Protein AF-A0A399FAY4-F1 (afdb_monomer_lite)

pLDDT: mean 91.94, std 11.33, range [33.34, 98.88]

Sequence (323 aa):
MDVYEILKFLPHRYPFLLIDRVLEADEKRFRALKNVTVNEPHFQGHFPGYPIMPGVLILEAMAQAAVAVVVKQPEAKPGGLVFLVGVEDARFKKPVLPGDTLILEGELLNYRRGIGKVKVEARVEGELRAEAQLTFVLRGETWLEVGPGTVLREGVTAHRATRLDQPTRIGAGAYLMGYVHVGHDCQVGDGVILTQGVGLSGHCQVGPHAIIGGQAGLHQFVRVGAWAMVGGASKVSRDVLPFTLADGNPARHYRLNTVGLRRAGINGERYRVLEAAFRRLREGRSLEELPETEELRLLREFLQAPSKRQLSGFVRAEARLEG

Organism: NCBI:txid1227551

InterPro domains:
  IPR001451 Hexapeptide repeat [PF00132] (168-201)
  IPR010084 Beta-hydroxyacyl-(acyl-carrier-protein) dehydratase FabZ [MF_00406] (1-140)
  IPR010084 Beta-hydroxyacyl-(acyl-carrier-protein) dehydratase FabZ [NF000582] (3-137)
  IPR010084 Beta-hydroxyacyl-(acyl-carrier-protein) dehydratase FabZ [TIGR01750] (1-137)
  IPR011004 Trimeric LpxA-like superfamily [SSF51161] (139-282)
  IPR013114 Beta-hydroxydecanoyl thiol ester dehydrase, FabA/FabZ [PF07977] (10-132)
  IPR013114 Beta-hydroxydecanoyl thiol ester dehydrase, FabA/FabZ [PTHR30272] (1-137)
  IPR018357 Hexapeptide transferase, conserved site [PS00101] (212-240)
  IPR029069 HotDog domain superfamily [SSF54637] (1-137)
  IPR029098 UDP N-acetylglucosamine O-acyltransferase, C-terminal [PF13720] (239-316)

Foldseek 3Di:
DAPVVLVQQDVDDPPQQFWHDWPDADLWKTKTKGAAACPRPCQVPVDPPARFDDLVSVVSNLQSRCSRNLCNDPPRDGVWDKDFDDKAPKDFDDTDGHGFMWMKMKTWPDDDDQKTKMWIFIDTPNHTGIIIIIIIGIDADFAEEEEALEADEAQEEADWAPDRPATQYAEYNEYEYHQEYHEHCEAHYHCEYEYANEYEHACEYEEHNEYEEHCEYADHQEYEADLEYEYHVEDDQAHHAHQFYWYDDPIATDGGPVVSCVVVVCDDLSVVLVVVVLVCQQVLHDSVPGDDDPSSVSRVCVLPDDGPRYHDPSGDPNNDPPD

Structure (mmCIF, N/CA/C/O backbone):
data_AF-A0A399FAY4-F1
#
_entry.id   AF-A0A399FAY4-F1
#
loop_
_atom_site.group_PDB
_atom_site.id
_atom_site.type_symbol
_atom_site.label_atom_id
_atom_site.label_alt_id
_atom_site.label_comp_id
_atom_site.label_asym_id
_atom_site.label_entity_id
_atom_site.label_seq_id
_atom_site.pdbx_PDB_ins_code
_atom_site.Cartn_x
_atom_site.Cartn_y
_atom_site.Cartn_z
_atom_site.occupancy
_atom_site.B_iso_or_equiv
_atom_site.auth_seq_id
_atom_site.auth_comp_id
_atom_site.auth_asym_id
_atom_site.auth_atom_id
_atom_site.pdbx_PDB_model_num
ATOM 1 N N . MET A 1 1 ? -7.324 13.916 27.353 1.00 63.38 1 MET A N 1
ATOM 2 C CA . MET A 1 1 ? -7.114 14.186 25.913 1.00 63.38 1 MET A CA 1
ATOM 3 C C . MET A 1 1 ? -8.454 14.554 25.314 1.00 63.38 1 MET A C 1
ATOM 5 O O . MET A 1 1 ? -9.446 13.907 25.647 1.00 63.38 1 MET A O 1
ATOM 9 N N . ASP A 1 2 ? -8.516 15.601 24.498 1.00 64.06 2 ASP A N 1
ATOM 10 C CA . ASP A 1 2 ? -9.771 15.968 23.834 1.00 64.06 2 ASP A CA 1
ATOM 11 C C . ASP A 1 2 ? -10.018 15.130 22.562 1.00 64.06 2 ASP A C 1
ATOM 13 O O . ASP A 1 2 ? -9.192 14.309 22.154 1.00 64.06 2 ASP A O 1
ATOM 17 N N . VAL A 1 3 ? -11.186 15.308 21.942 1.00 65.12 3 VAL A N 1
ATOM 18 C CA . VAL A 1 3 ? -11.580 14.548 20.747 1.00 65.12 3 VAL A CA 1
ATOM 19 C C . VAL A 1 3 ? -10.647 14.790 19.552 1.00 65.12 3 VAL A C 1
ATOM 21 O O . VAL A 1 3 ? -10.420 13.875 18.764 1.00 65.12 3 VAL A O 1
ATOM 24 N N . TYR A 1 4 ? -10.040 15.974 19.425 1.00 69.12 4 TYR A N 1
ATOM 25 C CA . TYR A 1 4 ? -9.127 16.286 18.323 1.00 69.12 4 TYR A CA 1
ATOM 26 C C . TYR A 1 4 ? -7.803 15.542 18.455 1.00 69.12 4 TYR A C 1
ATOM 28 O O . TYR A 1 4 ? -7.226 15.127 17.449 1.00 69.12 4 TYR A O 1
ATOM 36 N N . GLU A 1 5 ? -7.329 15.332 19.681 1.00 70.00 5 GLU A N 1
ATOM 37 C CA . GLU A 1 5 ? -6.162 14.489 19.934 1.00 70.00 5 GLU A CA 1
ATOM 38 C C . GLU A 1 5 ? -6.450 13.017 19.623 1.00 70.00 5 GLU A C 1
ATOM 40 O O . GLU A 1 5 ? -5.637 12.365 18.972 1.00 70.00 5 GLU A O 1
ATOM 45 N N . ILE A 1 6 ? -7.626 12.510 20.005 1.00 68.31 6 ILE A N 1
ATOM 46 C CA . ILE A 1 6 ? -8.068 11.136 19.706 1.00 68.31 6 ILE A CA 1
ATOM 47 C C . ILE A 1 6 ? -8.140 10.892 18.186 1.00 68.31 6 ILE A C 1
ATOM 49 O O . ILE A 1 6 ? -7.655 9.874 17.685 1.00 68.31 6 ILE A O 1
ATOM 53 N N . LEU A 1 7 ? -8.693 11.848 17.432 1.00 73.75 7 LEU A N 1
ATOM 54 C CA . LEU A 1 7 ? -8.879 11.772 15.976 1.00 73.75 7 LEU A CA 1
ATOM 55 C C . LEU A 1 7 ? -7.574 11.688 15.166 1.00 73.75 7 LEU A C 1
ATOM 57 O O . LEU A 1 7 ? -7.619 11.295 13.996 1.00 73.75 7 LEU A O 1
ATOM 61 N N . LYS A 1 8 ? -6.426 12.049 15.759 1.00 73.69 8 LYS A N 1
ATOM 62 C CA . LYS A 1 8 ? -5.099 11.893 15.133 1.00 73.69 8 LYS A CA 1
ATOM 63 C C . LYS A 1 8 ? -4.632 10.439 15.102 1.00 73.69 8 LYS A C 1
ATOM 65 O O . LYS A 1 8 ? -3.796 10.092 14.272 1.00 73.69 8 LYS A O 1
ATOM 70 N N . PHE A 1 9 ? -5.160 9.606 15.997 1.00 72.38 9 PHE A N 1
ATOM 71 C CA . PHE A 1 9 ? -4.750 8.211 16.149 1.00 72.38 9 PHE A CA 1
ATOM 72 C C . PHE A 1 9 ? -5.845 7.213 15.767 1.00 72.38 9 PHE A C 1
ATOM 74 O O . PHE A 1 9 ? -5.541 6.092 15.370 1.00 72.38 9 PHE A O 1
ATOM 81 N N . LEU A 1 10 ? -7.118 7.611 15.845 1.00 79.69 10 LEU A N 1
ATOM 82 C CA . LEU A 1 10 ? -8.230 6.824 15.324 1.00 79.69 10 LEU A CA 1
ATOM 83 C C . LEU A 1 10 ? -8.584 7.277 13.900 1.00 79.69 10 LEU A C 1
ATOM 85 O O . LEU A 1 10 ? -8.957 8.437 13.715 1.00 79.69 10 LEU A O 1
ATOM 89 N N . PRO A 1 11 ? -8.564 6.383 12.891 1.00 80.50 11 PRO A N 1
ATOM 90 C CA . PRO A 1 11 ? -9.082 6.699 11.557 1.00 80.50 11 PRO A CA 1
ATOM 91 C C . PRO A 1 11 ? -10.620 6.762 11.528 1.00 80.50 11 PRO A C 1
ATOM 93 O O . PRO A 1 11 ? -11.200 7.302 10.590 1.00 80.50 11 PRO A O 1
ATOM 96 N N . HIS A 1 12 ? -11.280 6.229 12.560 1.00 87.62 12 HIS A N 1
ATOM 97 C CA . HIS A 1 12 ? -12.731 6.189 12.720 1.00 87.62 12 HIS A CA 1
ATOM 98 C C . HIS A 1 12 ? -13.352 7.589 12.684 1.00 87.62 12 HIS A C 1
ATOM 100 O O . HIS A 1 12 ? -12.852 8.531 13.301 1.00 87.62 12 HIS A O 1
ATOM 106 N N . ARG A 1 13 ? -14.464 7.733 11.965 1.00 87.38 13 ARG A N 1
ATOM 107 C CA . ARG A 1 13 ? -15.265 8.962 11.878 1.00 87.38 13 ARG A CA 1
ATOM 108 C C . ARG A 1 13 ? -16.730 8.610 12.086 1.00 87.38 13 ARG A C 1
ATOM 110 O O . ARG A 1 13 ? -17.089 7.438 11.981 1.00 87.38 13 ARG A O 1
ATOM 117 N N . TYR A 1 14 ? -17.569 9.606 12.379 1.00 85.38 14 TYR A N 1
ATOM 118 C CA . TYR A 1 14 ? -19.020 9.408 12.414 1.00 85.38 14 TYR A CA 1
ATOM 119 C C . TYR A 1 14 ? -19.487 8.667 11.142 1.00 85.38 14 TYR A C 1
ATOM 121 O O . TYR A 1 14 ? -19.020 9.011 10.053 1.00 85.38 14 TYR A O 1
ATOM 129 N N . PRO A 1 15 ? -20.374 7.662 11.257 1.00 89.88 15 PRO A N 1
ATOM 130 C CA . PRO A 1 15 ? -21.093 7.229 12.464 1.00 89.88 15 PRO A CA 1
ATOM 131 C C . PRO A 1 15 ? -20.377 6.167 13.321 1.00 89.88 15 PRO A C 1
ATOM 133 O O . PRO A 1 15 ? -20.992 5.604 14.219 1.00 89.88 15 PRO A O 1
ATOM 136 N N . PHE A 1 16 ? -19.106 5.861 13.053 1.00 92.00 16 PHE A N 1
ATOM 137 C CA . PHE A 1 16 ? -18.391 4.726 13.653 1.00 92.00 16 PHE A CA 1
ATOM 138 C C . PHE A 1 16 ? -17.283 5.117 14.649 1.00 92.00 16 PHE A C 1
ATOM 140 O O . PHE A 1 16 ? -16.623 4.251 15.210 1.00 92.00 16 PHE A O 1
ATOM 147 N N . LEU A 1 17 ? -17.081 6.412 14.908 1.00 92.00 17 LEU A N 1
ATOM 148 C CA . LEU A 1 17 ? -16.334 6.880 16.080 1.00 92.00 17 LEU A CA 1
ATOM 149 C C . LEU A 1 17 ? -17.276 6.862 17.290 1.00 92.00 17 LEU A C 1
ATOM 151 O O . LEU A 1 17 ? -18.256 7.602 17.298 1.00 92.00 17 LEU A O 1
ATOM 155 N N . LEU A 1 18 ? -17.003 6.000 18.271 1.00 94.50 18 LEU A N 1
ATOM 156 C CA . LEU A 1 18 ? -17.940 5.684 19.353 1.00 94.50 18 LEU A CA 1
ATOM 157 C C . LEU A 1 18 ? -17.586 6.323 20.697 1.00 94.50 18 LEU A C 1
ATOM 159 O O . LEU A 1 18 ? -18.487 6.491 21.514 1.00 94.50 18 LEU A O 1
ATOM 163 N N . ILE A 1 19 ? -16.311 6.627 20.947 1.00 93.62 19 ILE A N 1
ATOM 164 C CA . ILE A 1 19 ? -15.872 7.277 22.190 1.00 93.62 19 ILE A CA 1
ATOM 165 C C . ILE A 1 19 ? -15.967 8.800 22.070 1.00 93.62 19 ILE A C 1
ATOM 167 O O . ILE A 1 19 ? -15.550 9.375 21.066 1.00 93.62 19 ILE A O 1
ATOM 171 N N . ASP A 1 20 ? -16.468 9.463 23.111 1.00 91.00 20 ASP A N 1
ATOM 172 C CA . ASP A 1 20 ? -16.634 10.921 23.120 1.00 91.00 20 ASP A CA 1
ATOM 173 C C . ASP A 1 20 ? -15.413 11.638 23.703 1.00 91.00 20 ASP A C 1
ATOM 175 O O . ASP A 1 20 ? -15.044 12.733 23.270 1.00 91.00 20 ASP A O 1
ATOM 179 N N . ARG A 1 21 ? -14.792 11.046 24.733 1.00 90.62 21 ARG A N 1
ATOM 180 C CA . ARG A 1 21 ? -13.682 11.673 25.461 1.00 90.62 21 ARG A CA 1
ATOM 181 C C . ARG A 1 21 ? -12.799 10.646 26.161 1.00 90.62 21 ARG A C 1
ATOM 183 O O . ARG A 1 21 ? -13.296 9.700 26.765 1.00 90.62 21 ARG A O 1
ATOM 190 N N . VAL A 1 22 ? -11.491 10.900 26.164 1.00 92.06 22 VAL A N 1
ATOM 191 C CA . VAL A 1 22 ? -10.521 10.235 27.046 1.00 92.06 22 VAL A CA 1
ATOM 192 C C . VAL A 1 22 ? -10.319 11.121 28.271 1.00 92.06 22 VAL A C 1
ATOM 194 O O . VAL A 1 22 ? -9.747 12.213 28.177 1.00 92.06 22 VAL A O 1
ATOM 197 N N . LEU A 1 23 ? -10.822 10.650 29.409 1.00 93.12 23 LEU A N 1
ATOM 198 C CA . LEU A 1 23 ? -10.755 11.332 30.698 1.00 93.12 23 LEU A CA 1
ATOM 199 C C . LEU A 1 23 ? -9.323 11.329 31.234 1.00 93.12 23 LEU A C 1
ATOM 201 O O . LEU A 1 23 ? -8.785 12.385 31.552 1.00 93.12 23 LEU A O 1
ATOM 205 N N . GLU A 1 24 ? -8.691 10.157 31.258 1.00 92.38 24 GLU A N 1
ATOM 206 C CA . GLU A 1 24 ? -7.351 9.938 31.806 1.00 92.38 24 GLU A CA 1
ATOM 207 C C . GLU A 1 24 ? -6.622 8.898 30.948 1.00 92.38 24 G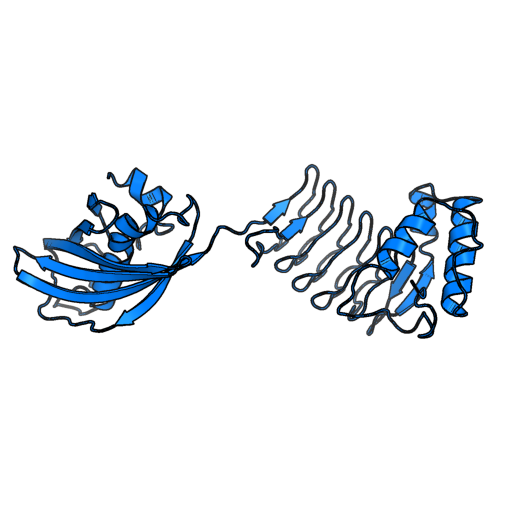LU A C 1
ATOM 209 O O . GLU A 1 24 ? -7.246 7.955 30.459 1.00 92.38 24 GLU A O 1
ATOM 214 N N . ALA A 1 25 ? -5.316 9.065 30.728 1.00 91.50 25 ALA A N 1
ATOM 215 C CA . ALA A 1 25 ? -4.499 8.063 30.043 1.00 91.50 25 ALA A CA 1
ATOM 216 C C . ALA A 1 25 ? -3.005 8.232 30.349 1.00 91.50 25 ALA A C 1
ATOM 218 O O . ALA A 1 25 ? -2.442 9.315 30.152 1.00 91.50 25 ALA A O 1
ATOM 219 N N . ASP A 1 26 ? -2.353 7.135 30.720 1.00 90.88 26 ASP A N 1
ATOM 220 C CA . ASP A 1 26 ? -0.900 6.990 30.807 1.00 90.88 26 ASP A CA 1
ATOM 221 C C . ASP A 1 26 ? -0.425 5.781 29.970 1.00 90.88 26 ASP A C 1
ATOM 223 O O . ASP A 1 26 ? -1.157 5.266 29.126 1.00 90.88 26 ASP A O 1
ATOM 227 N N . GLU A 1 27 ? 0.830 5.360 30.130 1.00 90.31 27 GLU A N 1
ATOM 228 C CA . GLU A 1 27 ? 1.420 4.244 29.371 1.00 90.31 27 GLU A CA 1
ATOM 229 C C . GLU A 1 27 ? 0.859 2.860 29.736 1.00 90.31 27 GLU A C 1
ATOM 231 O O . GLU A 1 27 ? 1.131 1.885 29.034 1.00 90.31 27 GLU A O 1
ATOM 236 N N . LYS A 1 28 ? 0.100 2.749 30.829 1.00 94.56 28 LYS A N 1
ATOM 237 C CA . LYS A 1 28 ? -0.431 1.489 31.356 1.00 94.56 28 LYS A CA 1
ATOM 238 C C . LYS A 1 28 ? -1.943 1.483 31.469 1.00 94.56 28 LYS A C 1
ATOM 240 O O . LYS A 1 28 ? -2.523 0.408 31.390 1.00 94.56 28 LYS A O 1
ATOM 245 N N . ARG A 1 29 ? -2.589 2.623 31.691 1.00 96.94 29 ARG A N 1
ATOM 246 C CA . ARG A 1 29 ? -4.015 2.704 32.007 1.00 96.94 29 ARG A CA 1
ATOM 247 C C . ARG A 1 29 ? -4.699 3.826 31.256 1.00 96.94 29 ARG A C 1
ATOM 249 O O . ARG A 1 29 ? -4.095 4.846 30.935 1.00 96.94 29 ARG A O 1
ATOM 256 N N . PHE A 1 30 ? -5.988 3.641 31.010 1.00 95.69 30 PHE A N 1
ATOM 257 C CA . PHE A 1 30 ? -6.850 4.692 30.491 1.00 95.69 30 PHE A CA 1
ATOM 258 C C . PHE A 1 30 ? -8.236 4.636 31.108 1.00 95.69 30 PHE A C 1
ATOM 260 O O . PHE A 1 30 ? -8.698 3.596 31.583 1.00 95.69 30 PHE A O 1
ATOM 267 N N . ARG A 1 31 ? -8.910 5.776 31.006 1.00 97.12 31 ARG A N 1
ATOM 268 C CA . ARG A 1 31 ? -10.319 5.953 31.294 1.00 97.12 31 ARG A CA 1
ATOM 269 C C . ARG A 1 31 ? -10.932 6.828 30.213 1.00 97.12 31 ARG A C 1
ATOM 271 O O . ARG A 1 31 ? -10.482 7.949 29.979 1.00 97.12 31 ARG A O 1
ATOM 278 N N . ALA A 1 32 ? -11.956 6.324 29.545 1.00 96.00 32 ALA A N 1
ATOM 279 C CA . ALA A 1 32 ? -12.697 7.029 28.510 1.00 96.00 32 ALA A CA 1
ATOM 280 C C . ALA A 1 32 ? -14.199 6.937 28.776 1.00 96.00 32 ALA A C 1
ATOM 282 O O . ALA A 1 32 ? -14.647 6.139 29.598 1.00 96.00 32 ALA A O 1
ATOM 283 N N . LEU A 1 33 ? -14.977 7.758 28.080 1.00 95.50 33 LEU A N 1
ATOM 284 C CA . LEU A 1 33 ? -16.429 7.711 28.154 1.00 95.50 33 LEU A CA 1
ATOM 285 C C . LEU A 1 33 ? -17.056 7.655 26.765 1.00 95.50 33 LEU A C 1
ATOM 287 O O . LEU A 1 33 ? -16.561 8.268 25.812 1.00 95.50 33 LEU A O 1
ATOM 291 N N . LYS A 1 34 ? -18.172 6.934 26.704 1.00 95.75 34 LYS A N 1
ATOM 292 C CA . LYS A 1 34 ? -19.123 6.912 25.603 1.00 95.75 34 LYS A CA 1
ATOM 293 C C . LYS A 1 34 ? -20.512 7.225 26.152 1.00 95.75 34 LYS A C 1
ATOM 295 O O . LYS A 1 34 ? -21.011 6.512 27.021 1.00 95.75 34 LYS A O 1
ATOM 300 N N . ASN A 1 35 ? -21.152 8.247 25.613 1.00 96.88 35 ASN A N 1
ATOM 301 C CA . ASN A 1 35 ? -22.575 8.477 25.777 1.00 96.88 35 ASN A CA 1
ATOM 302 C C . ASN A 1 35 ? -23.340 7.561 24.824 1.00 96.88 35 ASN A C 1
ATOM 304 O O . ASN A 1 35 ? -22.925 7.334 23.682 1.00 96.88 35 ASN A O 1
ATOM 308 N N . VAL A 1 36 ? -24.460 7.033 25.308 1.00 97.25 36 VAL A N 1
ATOM 309 C CA . VAL A 1 36 ? -25.337 6.162 24.529 1.00 97.25 36 VAL A CA 1
ATOM 310 C C . VAL A 1 36 ? -26.610 6.929 24.229 1.00 97.25 36 VAL A C 1
ATOM 312 O O . VAL A 1 36 ? -27.435 7.157 25.111 1.00 97.25 36 VAL A O 1
ATOM 315 N N . THR A 1 37 ? -26.773 7.373 22.986 1.00 95.69 37 THR A N 1
ATOM 316 C CA . THR A 1 37 ? -27.945 8.159 22.577 1.00 95.69 37 THR A CA 1
ATOM 317 C C . THR A 1 37 ? -28.886 7.339 21.709 1.00 95.69 37 THR A C 1
ATOM 319 O O . THR A 1 37 ? -28.457 6.583 20.842 1.00 95.69 37 THR A O 1
ATOM 322 N N . VAL A 1 38 ? -30.196 7.525 21.900 1.00 95.38 38 VAL A N 1
ATOM 323 C CA . VAL A 1 38 ? -31.236 6.832 21.115 1.00 95.38 38 VAL A CA 1
ATOM 324 C C . VAL A 1 38 ? -31.118 7.112 19.610 1.00 95.38 38 VAL A C 1
ATOM 326 O O . VAL A 1 38 ? -31.578 6.320 18.795 1.00 95.38 38 VAL A O 1
ATOM 329 N N . ASN A 1 39 ? -30.456 8.211 19.238 1.00 94.56 39 ASN A N 1
ATOM 330 C CA . ASN A 1 39 ? -30.234 8.608 17.850 1.00 94.56 39 ASN A CA 1
ATOM 331 C C . ASN A 1 39 ? -29.123 7.807 17.143 1.00 94.56 39 ASN A C 1
ATOM 333 O O . ASN A 1 39 ? -28.884 8.030 15.956 1.00 94.56 39 ASN A O 1
ATOM 337 N N . GLU A 1 40 ? -28.416 6.904 17.831 1.00 94.44 40 GLU A N 1
ATOM 338 C CA . GLU A 1 40 ? -27.405 6.063 17.185 1.00 94.44 40 GLU A CA 1
ATOM 339 C C . GLU A 1 40 ? -28.053 5.060 16.208 1.00 94.44 40 GLU A C 1
ATOM 341 O O . GLU A 1 40 ? -29.072 4.438 16.524 1.00 94.44 40 GLU A O 1
ATOM 346 N N . PRO A 1 41 ? -27.465 4.852 15.013 1.00 93.56 41 PRO A N 1
ATOM 347 C CA . PRO A 1 41 ? -28.134 4.167 13.902 1.00 93.56 41 PRO A CA 1
ATOM 348 C C . PRO A 1 41 ? -28.506 2.711 14.204 1.00 93.56 41 PRO A C 1
ATOM 350 O O . PRO A 1 41 ? -29.473 2.186 13.657 1.00 93.56 41 PRO A O 1
ATOM 353 N N . HIS A 1 42 ? -27.772 2.046 15.095 1.00 93.56 42 HIS A N 1
ATOM 354 C CA . HIS A 1 42 ? -28.021 0.649 15.437 1.00 93.56 42 HIS A CA 1
ATOM 355 C C . HIS A 1 42 ? -29.313 0.436 16.240 1.00 93.56 42 HIS A C 1
ATOM 357 O O . HIS A 1 42 ? -29.879 -0.656 16.185 1.00 93.56 42 HIS A O 1
ATOM 363 N N . PHE A 1 43 ? -29.837 1.456 16.929 1.00 94.12 43 PHE A N 1
ATOM 364 C CA . PHE A 1 43 ? -31.096 1.325 17.668 1.00 94.12 43 PHE A CA 1
ATOM 365 C C . PHE A 1 43 ? -32.331 1.222 16.765 1.00 94.12 43 PHE A C 1
ATOM 367 O O . PHE A 1 43 ? -33.378 0.778 17.226 1.00 94.12 43 PHE A O 1
ATOM 374 N N . GLN A 1 44 ? -32.209 1.545 15.472 1.00 89.69 44 GLN A N 1
ATOM 375 C CA . GLN A 1 44 ? -33.308 1.403 14.510 1.00 89.69 44 GLN A CA 1
ATOM 376 C C . GLN A 1 44 ? -33.676 -0.061 14.233 1.00 89.69 44 GLN A C 1
ATOM 378 O O . GLN A 1 44 ? -34.815 -0.344 13.870 1.00 89.69 44 GLN A O 1
ATOM 383 N N . GLY A 1 45 ? -32.724 -0.989 14.387 1.00 87.50 45 GLY A N 1
ATOM 384 C CA . GLY A 1 45 ? -32.905 -2.375 13.948 1.00 87.50 4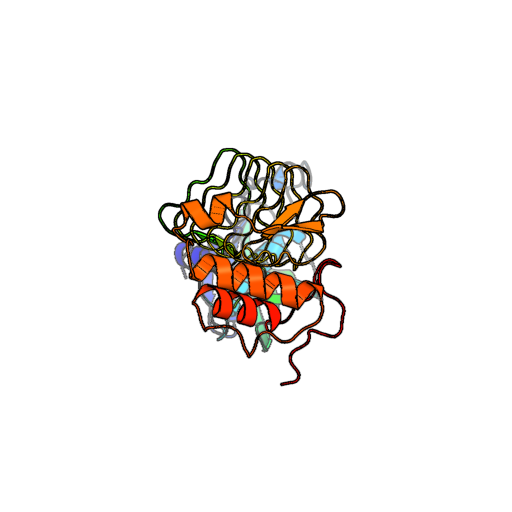5 GLY A CA 1
ATOM 385 C C . GLY A 1 45 ? -32.300 -3.456 14.838 1.00 87.50 45 GLY A C 1
ATOM 386 O O . GLY A 1 45 ? -32.618 -4.619 14.621 1.00 87.50 45 GLY A O 1
ATOM 387 N N . HIS A 1 46 ? -31.464 -3.125 15.832 1.00 91.62 46 HIS A N 1
ATOM 388 C CA . HIS A 1 46 ? -30.857 -4.153 16.686 1.00 91.62 46 HIS A CA 1
ATOM 389 C C . HIS A 1 46 ? -31.914 -4.918 17.502 1.00 91.62 46 HIS A C 1
ATOM 391 O O . HIS A 1 46 ? -31.861 -6.142 17.525 1.00 91.62 46 HIS A O 1
ATOM 397 N N . PHE A 1 47 ? -32.904 -4.214 18.076 1.00 91.12 47 PHE A N 1
ATOM 398 C CA . PHE A 1 47 ? -34.110 -4.791 18.692 1.00 91.12 47 PHE A CA 1
ATOM 399 C C . PHE A 1 47 ? -35.275 -3.776 18.697 1.00 91.12 47 PHE A C 1
ATOM 401 O O . PHE A 1 47 ? -35.317 -2.888 19.556 1.00 91.12 47 PHE A O 1
ATOM 408 N N . PRO A 1 48 ? -36.240 -3.872 17.761 1.00 87.19 48 PRO A N 1
ATOM 409 C CA . PRO A 1 48 ? -37.401 -2.982 17.737 1.00 87.19 48 PRO A CA 1
ATOM 410 C C . PRO A 1 48 ? -38.203 -3.031 19.049 1.00 87.19 48 PRO A C 1
ATOM 412 O O . PRO A 1 48 ? -38.556 -4.105 19.526 1.00 87.19 48 PRO A O 1
ATOM 415 N N . GLY A 1 49 ? -38.485 -1.866 19.642 1.00 89.38 49 GLY A N 1
ATOM 416 C CA . GLY A 1 49 ? -39.232 -1.744 20.905 1.00 89.38 49 GLY A CA 1
ATOM 417 C C . GLY A 1 49 ? -38.418 -2.000 22.181 1.00 89.38 49 GLY A C 1
ATOM 418 O O . GLY A 1 49 ? -38.921 -1.746 23.273 1.00 89.38 49 GLY A O 1
ATOM 419 N N . TYR A 1 50 ? -37.162 -2.441 22.068 1.00 93.19 50 TYR A N 1
ATOM 420 C CA . TYR A 1 50 ? -36.276 -2.653 23.212 1.00 93.19 50 TYR A CA 1
ATOM 421 C C . TYR A 1 50 ? -34.838 -2.236 22.861 1.00 93.19 50 TYR A C 1
ATOM 423 O O . TYR A 1 50 ? -33.999 -3.085 22.560 1.00 93.19 50 TYR A O 1
ATOM 431 N N . PRO A 1 51 ? -34.543 -0.920 22.830 1.00 93.75 51 PRO A N 1
ATOM 432 C CA . PRO A 1 51 ? -33.288 -0.398 22.299 1.00 93.75 51 PRO A CA 1
ATOM 433 C C . PRO A 1 51 ? -32.109 -0.753 23.216 1.00 93.75 51 PRO A C 1
ATOM 435 O O . PRO A 1 51 ? -31.800 -0.035 24.160 1.00 93.75 51 PRO A O 1
ATOM 438 N N . ILE A 1 52 ? -31.437 -1.869 22.927 1.00 95.81 52 ILE A N 1
ATOM 439 C CA . ILE A 1 52 ? -30.201 -2.294 23.601 1.00 95.81 52 ILE A CA 1
ATOM 440 C C . ILE A 1 52 ? -29.009 -2.041 22.685 1.00 95.81 52 ILE A C 1
ATOM 442 O O . ILE A 1 52 ? -29.084 -2.315 21.488 1.00 95.81 52 ILE A O 1
ATOM 446 N N . MET A 1 53 ? -27.895 -1.556 23.231 1.00 97.19 53 MET A N 1
ATOM 447 C CA . MET A 1 53 ? -26.652 -1.415 22.479 1.00 97.19 53 MET A CA 1
ATOM 448 C C . MET A 1 53 ? -26.059 -2.804 22.156 1.00 97.19 53 MET A C 1
ATOM 450 O O . MET A 1 53 ? -25.888 -3.620 23.066 1.00 97.19 53 MET A O 1
ATOM 454 N N . PRO A 1 54 ? -25.708 -3.106 20.891 1.00 97.56 54 PRO A N 1
ATOM 455 C CA . PRO A 1 54 ? -25.059 -4.365 20.535 1.00 97.56 54 PRO A CA 1
ATOM 456 C C . PRO A 1 54 ? -23.758 -4.591 21.306 1.00 97.56 54 PRO A C 1
ATOM 458 O O . PRO A 1 54 ? -22.891 -3.717 21.336 1.00 97.56 54 PRO A O 1
ATOM 461 N N . GLY A 1 55 ? -23.566 -5.797 21.849 1.00 96.94 55 GLY A N 1
ATOM 462 C CA . GLY A 1 55 ? -22.335 -6.155 22.566 1.00 96.94 55 GLY A CA 1
ATOM 463 C C . GLY A 1 55 ? -21.068 -5.950 21.726 1.00 96.94 55 GLY A C 1
ATOM 464 O O . GLY A 1 55 ? -20.051 -5.478 22.225 1.00 96.94 55 GLY A O 1
ATOM 465 N N . VAL A 1 56 ? -21.144 -6.196 20.416 1.00 96.69 56 VAL A N 1
ATOM 466 C CA . VAL A 1 56 ? -20.037 -5.929 19.481 1.00 96.69 56 VAL A CA 1
ATOM 467 C C . VAL A 1 56 ? -19.674 -4.445 19.381 1.00 96.69 56 VAL A C 1
ATOM 469 O O . VAL A 1 56 ? -18.503 -4.126 19.217 1.00 96.69 56 VAL A O 1
ATOM 472 N N . LEU A 1 57 ? -20.633 -3.528 19.546 1.00 97.38 57 LEU A N 1
ATOM 473 C CA . LEU A 1 57 ? -20.348 -2.091 19.575 1.00 97.38 57 LEU A CA 1
ATOM 474 C C . LEU A 1 57 ? -19.798 -1.640 20.930 1.00 97.38 57 LEU A C 1
ATOM 476 O O . LEU A 1 57 ? -19.058 -0.662 20.990 1.00 97.38 57 LEU A O 1
ATOM 480 N N . ILE A 1 58 ? -20.120 -2.355 22.011 1.00 98.19 58 ILE A N 1
ATOM 481 C CA . ILE A 1 58 ? -19.458 -2.152 23.304 1.00 98.19 58 ILE A CA 1
ATOM 482 C C . ILE A 1 58 ? -17.980 -2.548 23.182 1.00 98.19 58 ILE A C 1
ATOM 484 O O . ILE A 1 58 ? -17.115 -1.777 23.589 1.00 98.19 58 ILE A O 1
ATOM 488 N N . LEU A 1 59 ? -17.681 -3.698 22.563 1.00 98.12 59 LEU A N 1
ATOM 489 C CA . LEU A 1 59 ? -16.302 -4.117 22.280 1.00 98.12 59 LEU A CA 1
ATOM 490 C C . LEU A 1 59 ? -15.574 -3.133 21.357 1.00 98.12 59 LEU A C 1
ATOM 492 O O . LEU A 1 59 ? -14.418 -2.812 21.612 1.00 98.12 59 LEU A O 1
ATOM 496 N N . GLU A 1 60 ? -16.242 -2.622 20.323 1.00 96.75 60 GLU A N 1
ATOM 497 C CA . GLU A 1 60 ? -15.679 -1.590 19.445 1.00 96.75 60 GLU A CA 1
ATOM 498 C C . GLU A 1 60 ? -15.344 -0.311 20.229 1.00 96.75 60 GLU A C 1
ATOM 500 O O . GLU A 1 60 ? -14.245 0.224 20.110 1.00 96.75 60 GLU A O 1
ATOM 505 N N . ALA A 1 61 ? -16.242 0.151 21.105 1.00 97.12 61 ALA A N 1
ATOM 506 C CA . ALA A 1 61 ? -15.980 1.314 21.949 1.00 97.12 61 ALA A CA 1
ATOM 507 C C . ALA A 1 61 ? -14.802 1.070 22.912 1.00 97.12 61 ALA A C 1
ATOM 509 O O . ALA A 1 61 ? -13.932 1.932 23.046 1.00 97.12 61 ALA A O 1
ATOM 510 N N . MET A 1 62 ? -14.720 -0.118 23.529 1.00 97.81 62 MET A N 1
ATOM 511 C CA . MET A 1 62 ? -13.562 -0.534 24.335 1.00 97.81 62 MET A CA 1
ATOM 512 C C . MET A 1 62 ? -12.266 -0.515 23.516 1.00 97.81 62 MET A C 1
ATOM 514 O O . MET A 1 62 ? -11.237 -0.047 24.003 1.00 97.81 62 MET A O 1
ATOM 518 N N . ALA A 1 63 ? -12.313 -0.999 22.272 1.00 95.44 63 ALA A N 1
ATOM 519 C CA . ALA A 1 63 ? -11.162 -1.047 21.383 1.00 95.44 63 ALA A CA 1
ATOM 520 C C . ALA A 1 63 ? -10.669 0.352 21.003 1.00 95.44 63 ALA A C 1
ATOM 522 O O . ALA A 1 63 ? -9.473 0.630 21.091 1.00 95.44 63 ALA A O 1
ATOM 523 N N . GLN A 1 64 ? -11.587 1.257 20.661 1.00 94.00 64 GLN A N 1
ATOM 524 C CA . GLN A 1 64 ? -11.268 2.659 20.395 1.00 94.00 64 GLN A CA 1
ATOM 525 C C . GLN A 1 64 ? -10.700 3.360 21.631 1.00 94.00 64 GLN A C 1
ATOM 527 O O . GLN A 1 64 ? -9.748 4.127 21.511 1.00 94.00 64 GLN A O 1
ATOM 532 N N . ALA A 1 65 ? -11.231 3.079 22.824 1.00 94.62 65 ALA A N 1
ATOM 533 C CA . ALA A 1 65 ? -10.720 3.648 24.068 1.00 94.62 65 ALA A CA 1
ATOM 534 C C . ALA A 1 65 ? -9.300 3.156 24.399 1.00 94.62 65 ALA A C 1
ATOM 536 O O . ALA A 1 65 ? -8.446 3.955 24.784 1.00 94.62 65 ALA A O 1
ATOM 537 N N . ALA A 1 66 ? -9.018 1.868 24.172 1.00 93.56 66 ALA A N 1
ATOM 538 C CA . ALA A 1 66 ? -7.705 1.268 24.410 1.00 93.56 66 ALA A CA 1
ATOM 539 C C . ALA A 1 66 ? -6.582 1.914 23.583 1.00 93.56 66 ALA A C 1
ATOM 541 O O . ALA A 1 66 ? -5.420 1.904 24.005 1.00 93.56 66 ALA A O 1
ATOM 542 N N . VAL A 1 67 ? -6.916 2.552 22.454 1.00 87.19 67 VAL A N 1
ATOM 543 C CA . VAL A 1 67 ? -5.953 3.319 21.654 1.00 87.19 67 VAL A CA 1
ATOM 544 C C . VAL A 1 67 ? -5.248 4.394 22.486 1.00 87.19 67 VAL A C 1
ATOM 546 O O . VAL A 1 67 ? -4.074 4.642 22.234 1.00 87.19 67 VAL A O 1
ATOM 549 N N . ALA A 1 68 ? -5.870 4.946 23.537 1.00 88.69 68 ALA A N 1
ATOM 550 C CA . ALA A 1 68 ? -5.245 5.964 24.389 1.00 88.69 68 ALA A CA 1
ATOM 551 C C . ALA A 1 68 ? -3.954 5.490 25.094 1.00 88.69 68 ALA A C 1
ATOM 553 O O . ALA A 1 68 ? -3.071 6.309 25.352 1.00 88.69 68 ALA A O 1
ATOM 554 N N . VAL A 1 69 ? -3.823 4.184 25.362 1.00 90.00 69 VAL A N 1
ATOM 555 C CA . VAL A 1 69 ? -2.592 3.581 25.911 1.00 90.00 69 VAL A CA 1
ATOM 556 C C . VAL A 1 69 ? -1.676 3.074 24.804 1.00 90.00 69 VAL A C 1
ATOM 558 O O . VAL A 1 69 ? -0.456 3.212 24.892 1.00 90.00 69 VAL A O 1
ATOM 561 N N . VAL A 1 70 ? -2.251 2.514 23.735 1.00 83.62 70 VAL A N 1
ATOM 562 C CA . VAL A 1 70 ? -1.494 1.967 22.598 1.00 83.62 70 VAL A CA 1
ATOM 563 C C . VAL A 1 70 ? -0.664 3.052 21.903 1.00 83.62 70 VAL A C 1
ATOM 565 O O . VAL A 1 70 ? 0.472 2.800 21.514 1.00 83.62 70 VAL A O 1
ATOM 568 N N . VAL A 1 71 ? -1.180 4.279 21.793 1.00 80.00 71 VAL A N 1
ATOM 569 C CA . VAL A 1 71 ? -0.483 5.395 21.119 1.00 80.00 71 VAL A CA 1
ATOM 570 C C . VAL A 1 71 ? 0.656 6.000 21.933 1.00 80.00 71 VAL A C 1
ATOM 572 O O . VAL A 1 71 ? 1.423 6.801 21.409 1.00 80.00 71 VAL A O 1
ATOM 575 N N . LYS A 1 72 ? 0.763 5.633 23.212 1.00 84.88 72 LYS A N 1
ATOM 576 C CA . LYS A 1 72 ? 1.855 6.042 24.101 1.00 84.88 72 LYS A CA 1
ATOM 577 C C . LYS A 1 72 ? 3.027 5.055 24.075 1.00 84.88 72 LYS A C 1
ATOM 579 O O . LYS A 1 72 ? 4.008 5.272 24.774 1.00 84.88 72 LYS A O 1
ATOM 584 N N . GLN A 1 73 ? 2.936 3.983 23.284 1.00 86.31 73 GLN A N 1
ATOM 585 C CA . GLN A 1 73 ? 3.983 2.966 23.185 1.00 86.31 73 GLN A CA 1
ATOM 586 C C . GLN A 1 73 ? 5.070 3.354 22.163 1.00 86.31 73 GLN A C 1
ATOM 588 O O . GLN A 1 73 ? 4.769 4.059 21.199 1.00 86.31 73 GLN A O 1
ATOM 593 N N . PRO A 1 74 ? 6.323 2.874 22.310 1.00 82.31 74 PRO A N 1
ATOM 594 C CA . PRO A 1 74 ? 7.465 3.346 21.513 1.00 82.31 74 PRO A CA 1
ATOM 595 C C . PRO A 1 74 ? 7.322 3.222 19.985 1.00 82.31 74 PRO A C 1
ATOM 597 O O . PRO A 1 74 ? 7.833 4.059 19.244 1.00 82.31 74 PRO A O 1
ATOM 600 N N . GLU A 1 75 ? 6.653 2.180 19.486 1.00 78.56 75 GLU A N 1
ATOM 601 C CA . GLU A 1 75 ? 6.452 1.936 18.050 1.00 78.56 75 GLU A CA 1
ATOM 602 C C . GLU A 1 75 ? 5.224 2.664 17.482 1.00 78.56 75 GLU A C 1
ATOM 604 O O . GLU A 1 75 ? 4.997 2.623 16.268 1.00 78.56 75 GLU A O 1
ATOM 609 N N . ALA A 1 76 ? 4.435 3.338 18.325 1.00 77.00 76 ALA A N 1
ATOM 610 C CA . ALA A 1 76 ? 3.295 4.116 17.878 1.00 77.00 76 ALA A CA 1
ATOM 611 C C . ALA A 1 76 ? 3.755 5.399 17.184 1.00 77.00 76 ALA A C 1
ATOM 613 O O . ALA A 1 76 ? 4.438 6.246 17.757 1.00 77.00 76 ALA A O 1
ATOM 614 N N . LYS A 1 77 ? 3.347 5.558 15.925 1.00 73.38 77 LYS A N 1
ATOM 615 C CA . LYS A 1 77 ? 3.572 6.775 15.143 1.00 73.38 77 LYS A CA 1
ATOM 616 C C . LYS A 1 77 ? 2.229 7.400 14.769 1.00 73.38 77 LYS A C 1
ATOM 618 O O . LYS A 1 77 ? 1.286 6.650 14.497 1.00 73.38 77 LYS A O 1
ATOM 623 N N . PRO A 1 78 ? 2.125 8.741 14.708 1.00 67.00 78 PRO A N 1
ATOM 624 C CA . PRO A 1 78 ? 0.983 9.399 14.076 1.00 67.00 78 PRO A CA 1
ATOM 625 C C . PRO A 1 78 ? 0.731 8.809 12.678 1.00 67.00 78 PRO A C 1
ATOM 627 O O . PRO A 1 78 ? 1.688 8.540 11.957 1.00 67.00 78 PRO A O 1
ATOM 630 N N . GLY A 1 79 ? -0.532 8.552 12.323 1.00 64.81 79 GLY A N 1
ATOM 631 C CA . GLY A 1 79 ? -0.901 7.895 11.055 1.00 64.81 79 GLY A CA 1
ATOM 632 C C . GLY A 1 79 ? -0.773 6.362 11.041 1.00 64.81 79 GLY A C 1
ATOM 633 O O . GLY A 1 79 ? -1.265 5.712 10.116 1.00 64.81 79 GLY A O 1
ATOM 634 N N . GLY A 1 80 ? -0.174 5.758 12.074 1.00 71.69 80 GLY A N 1
ATOM 635 C CA . GLY A 1 80 ? -0.146 4.307 12.254 1.00 71.69 80 GLY A CA 1
ATOM 636 C C . GLY A 1 80 ? -1.547 3.730 12.462 1.00 71.69 80 GLY A C 1
ATOM 637 O O . GLY A 1 80 ? -2.374 4.301 13.170 1.00 71.69 80 GLY A O 1
ATOM 638 N N . LEU A 1 81 ? -1.817 2.579 11.849 1.00 75.50 81 LEU A N 1
ATOM 639 C CA . LEU A 1 81 ? -3.086 1.877 12.010 1.00 75.50 81 LEU A CA 1
ATOM 640 C C . LEU A 1 81 ? -3.000 0.911 13.189 1.00 75.50 81 LEU A C 1
ATOM 642 O O . LEU A 1 81 ? -2.075 0.103 13.275 1.00 75.50 81 LEU A O 1
ATOM 646 N N . VAL A 1 82 ? -4.000 0.958 14.063 1.00 82.69 82 VAL A N 1
ATOM 647 C CA . VAL A 1 82 ? -4.178 -0.009 15.147 1.00 82.69 82 VAL A CA 1
ATOM 648 C C . VAL A 1 82 ? -5.245 -1.009 14.717 1.00 82.69 82 VAL A C 1
ATOM 650 O O . VAL A 1 82 ? -6.397 -0.639 14.504 1.00 82.69 82 VAL A O 1
ATOM 653 N N . PHE A 1 83 ? -4.863 -2.274 14.572 1.00 85.94 83 PHE A N 1
ATOM 654 C CA . PHE A 1 83 ? -5.783 -3.355 14.230 1.00 85.94 83 PHE A CA 1
ATOM 655 C C . PHE A 1 83 ? -6.132 -4.158 15.476 1.00 85.94 83 PHE A C 1
ATOM 657 O O . PHE A 1 83 ? -5.230 -4.664 16.138 1.00 85.94 83 PHE A O 1
ATOM 664 N N . LEU A 1 84 ? -7.424 -4.328 15.760 1.00 91.94 84 LEU A N 1
ATOM 665 C CA . LEU A 1 84 ? -7.898 -5.335 16.707 1.00 91.94 84 LEU A CA 1
ATOM 666 C C . LEU A 1 84 ? -7.752 -6.720 16.055 1.00 91.94 84 LEU A C 1
ATOM 668 O O . LEU A 1 84 ? -8.386 -6.995 15.038 1.00 91.94 84 LEU A O 1
ATOM 672 N N . VAL A 1 85 ? -6.898 -7.579 16.613 1.00 94.19 85 VAL A N 1
ATOM 673 C CA . VAL A 1 85 ? -6.594 -8.920 16.068 1.00 94.19 85 VAL A CA 1
ATOM 674 C C . VAL A 1 85 ? -7.026 -10.063 16.982 1.00 94.19 85 VAL A C 1
ATOM 676 O O . VAL A 1 85 ? -6.964 -11.222 16.580 1.00 94.19 85 VAL A O 1
ATOM 679 N N . GLY A 1 86 ? -7.449 -9.760 18.208 1.00 96.56 86 GLY A N 1
ATOM 680 C CA . GLY A 1 86 ? -7.899 -10.766 19.161 1.00 96.56 86 GLY A CA 1
ATOM 681 C C . GLY A 1 86 ? -8.841 -10.183 20.201 1.00 96.56 86 GLY A C 1
ATOM 682 O O . GLY A 1 86 ? -8.635 -9.067 20.676 1.00 96.56 86 GLY A O 1
ATOM 683 N N . VAL A 1 87 ? -9.856 -10.962 20.558 1.00 98.19 87 VAL A N 1
ATOM 684 C CA . VAL A 1 87 ? -10.774 -10.693 21.665 1.00 98.19 87 VAL A CA 1
ATOM 685 C C . VAL A 1 87 ? -10.851 -11.965 22.496 1.00 98.19 87 VAL A C 1
ATOM 687 O O . VAL A 1 87 ? -11.223 -13.020 21.987 1.00 98.19 87 VAL A O 1
ATOM 690 N N . GLU A 1 88 ? -10.489 -11.865 23.766 1.00 98.31 88 GLU A N 1
ATOM 691 C CA . GLU A 1 88 ? -10.483 -12.968 24.723 1.00 98.31 88 GLU A CA 1
ATOM 692 C C . GLU A 1 88 ? -11.329 -12.598 25.943 1.00 98.31 88 GLU A C 1
ATOM 694 O O . GLU A 1 88 ? -11.489 -11.422 26.273 1.00 98.31 88 GLU A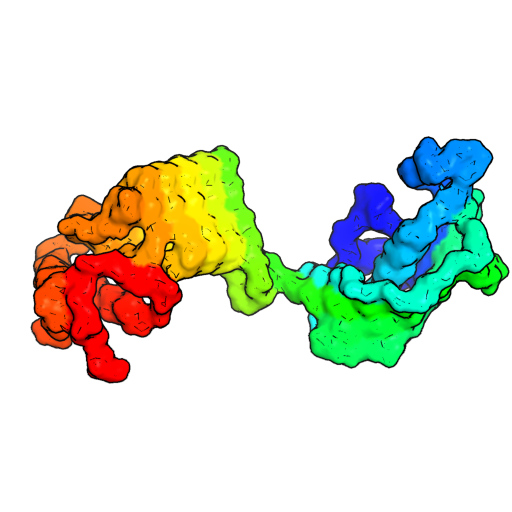 O 1
ATOM 699 N N . ASP A 1 89 ? -11.892 -13.611 26.603 1.00 97.50 89 ASP A N 1
ATOM 700 C CA . ASP A 1 89 ? -12.659 -13.469 27.847 1.00 97.50 89 ASP A CA 1
ATOM 701 C C . ASP A 1 89 ? -13.778 -12.414 27.823 1.00 97.50 89 ASP A C 1
ATOM 703 O O . ASP A 1 89 ? -14.178 -11.902 28.866 1.00 97.50 89 ASP A O 1
ATOM 707 N N . ALA A 1 90 ? -14.343 -12.124 26.646 1.00 98.25 90 ALA A N 1
ATOM 708 C CA . ALA A 1 90 ? -15.449 -11.183 26.535 1.00 98.25 90 ALA A CA 1
ATOM 709 C C . ALA A 1 90 ? -16.674 -11.683 27.321 1.00 98.25 90 ALA A C 1
ATOM 711 O O . ALA A 1 90 ? -17.111 -12.832 27.166 1.00 98.25 90 ALA A O 1
ATOM 712 N N . ARG A 1 91 ? -17.241 -10.828 28.175 1.00 98.25 91 ARG A N 1
ATOM 713 C CA . ARG A 1 91 ? -18.478 -11.097 28.921 1.00 98.25 91 ARG A CA 1
ATOM 714 C C . ARG A 1 91 ? -19.376 -9.867 28.893 1.00 98.25 91 ARG A C 1
ATOM 716 O O . ARG A 1 91 ? -18.919 -8.767 29.174 1.00 98.25 91 ARG A O 1
ATOM 723 N N . PHE A 1 92 ? -20.666 -10.078 28.637 1.00 98.06 92 PHE A N 1
ATOM 724 C CA . PHE A 1 92 ? -21.712 -9.053 28.685 1.00 98.06 92 PHE A CA 1
ATOM 725 C C . PHE A 1 92 ? -22.655 -9.401 29.834 1.00 98.06 92 PHE A C 1
ATOM 727 O O . PHE A 1 92 ? -23.325 -10.430 29.796 1.00 98.06 92 PHE A O 1
ATOM 734 N N . LYS A 1 93 ? -22.633 -8.603 30.900 1.00 97.06 93 LYS A N 1
ATOM 735 C CA . LYS A 1 93 ? -23.288 -8.927 32.175 1.00 97.06 93 LYS A CA 1
ATOM 736 C C . LYS A 1 93 ? -24.687 -8.328 32.273 1.00 97.06 93 LYS A C 1
ATOM 738 O O . LYS A 1 93 ? -25.581 -8.960 32.824 1.00 97.06 93 LYS A O 1
ATOM 743 N N . LYS A 1 94 ? -24.860 -7.104 31.769 1.00 97.12 94 LYS A N 1
ATOM 744 C CA . LYS A 1 94 ? -26.115 -6.345 31.820 1.00 97.12 94 LYS A CA 1
ATOM 745 C C . LYS A 1 94 ? -26.281 -5.510 30.542 1.00 97.12 94 LYS A C 1
ATOM 747 O O . LYS A 1 94 ? -25.267 -5.137 29.947 1.00 97.12 94 LYS A O 1
ATOM 752 N N . PRO A 1 95 ? -27.524 -5.187 30.136 1.00 96.75 95 PRO A N 1
ATOM 753 C CA . PRO A 1 95 ? -27.779 -4.295 29.011 1.00 96.75 95 PRO A CA 1
ATOM 754 C C . PRO A 1 95 ? -27.160 -2.909 29.214 1.00 96.75 95 PRO A C 1
ATOM 756 O O . PRO A 1 95 ? -27.028 -2.440 30.350 1.00 96.75 95 PRO A O 1
ATOM 759 N N . VAL A 1 96 ? -26.831 -2.277 28.090 1.00 98.00 96 VAL A N 1
ATOM 760 C CA . VAL A 1 96 ? -26.519 -0.850 27.970 1.00 98.00 96 VAL A CA 1
ATOM 761 C C . VAL A 1 96 ? -27.615 -0.231 27.108 1.00 98.00 96 VAL A C 1
ATOM 763 O O . VAL A 1 96 ? -27.919 -0.757 26.032 1.00 98.00 96 VAL A O 1
ATOM 766 N N . LEU A 1 97 ? -28.235 0.835 27.601 1.00 97.31 97 LEU A N 1
ATOM 767 C CA . LEU A 1 97 ? -29.455 1.427 27.057 1.00 97.31 97 LEU A CA 1
ATOM 768 C C . LEU A 1 97 ? -29.231 2.899 26.669 1.00 97.31 97 LEU A C 1
ATOM 770 O O . LEU A 1 97 ? -28.315 3.543 27.184 1.00 97.31 97 LEU A O 1
ATOM 774 N N . PRO A 1 98 ? -30.066 3.468 25.781 1.00 97.44 98 PRO A N 1
ATOM 775 C CA . PRO A 1 98 ? -30.096 4.906 25.557 1.00 97.44 98 PRO A CA 1
ATOM 776 C C . PRO A 1 98 ? -30.255 5.692 26.862 1.00 97.44 98 PRO A C 1
ATOM 778 O O . PRO A 1 98 ? -31.124 5.385 27.673 1.00 97.44 98 PRO A O 1
ATOM 781 N N . GLY A 1 99 ? -29.436 6.728 27.031 1.00 97.31 99 GLY A N 1
ATOM 782 C CA . GLY A 1 99 ? -29.331 7.527 28.253 1.00 97.31 99 GLY A CA 1
ATOM 783 C C . GLY A 1 99 ? -28.146 7.138 29.141 1.00 97.31 99 GLY A C 1
ATOM 784 O O . GLY A 1 99 ? -27.690 7.972 29.920 1.00 97.31 99 GLY A O 1
ATOM 785 N N . ASP A 1 100 ? -27.598 5.929 28.991 1.00 98.31 100 ASP A N 1
ATOM 786 C CA . ASP A 1 100 ? -26.441 5.495 29.772 1.00 98.31 100 ASP A CA 1
ATOM 787 C C . ASP A 1 100 ? -25.176 6.299 29.419 1.00 98.31 100 ASP A C 1
ATOM 789 O O . ASP A 1 100 ? -24.906 6.639 28.261 1.00 98.31 100 ASP A O 1
ATOM 793 N N . THR A 1 101 ? -24.338 6.527 30.434 1.00 98.31 101 THR A N 1
ATOM 794 C CA . THR A 1 101 ? -22.939 6.936 30.256 1.00 98.31 101 THR A CA 1
ATOM 795 C C . THR A 1 101 ? -22.044 5.736 30.528 1.00 98.31 101 THR A C 1
ATOM 797 O O . THR A 1 101 ? -21.893 5.301 31.671 1.00 98.31 101 THR A O 1
ATOM 800 N N . LEU A 1 102 ? -21.445 5.200 29.468 1.00 98.12 102 LEU A N 1
ATOM 801 C CA . LEU A 1 102 ? -20.551 4.055 29.529 1.00 98.12 102 LEU A CA 1
ATOM 802 C C . LEU A 1 102 ? -19.120 4.527 29.804 1.00 98.12 102 LEU A C 1
ATOM 804 O O . LEU A 1 102 ? -18.472 5.132 28.949 1.00 98.12 102 LEU A O 1
ATOM 808 N N . ILE A 1 103 ? -18.621 4.235 30.999 1.00 98.50 103 ILE A N 1
ATOM 809 C CA . ILE A 1 103 ? -17.234 4.470 31.399 1.00 98.50 103 ILE A CA 1
ATOM 810 C C . ILE A 1 103 ? -16.403 3.250 31.017 1.00 98.50 103 ILE A C 1
ATOM 812 O O . ILE A 1 103 ? -16.718 2.131 31.418 1.00 98.50 103 ILE A O 1
ATOM 816 N N . LEU A 1 104 ? -15.353 3.475 30.234 1.00 98.44 104 LEU A N 1
ATOM 817 C CA . LEU A 1 104 ? -14.446 2.458 29.716 1.00 98.44 104 LEU A CA 1
ATOM 818 C C . LEU A 1 104 ? -13.096 2.609 30.410 1.00 98.44 104 LEU A C 1
ATOM 820 O O . LEU A 1 104 ? -12.408 3.608 30.209 1.00 98.44 104 LEU A O 1
ATOM 824 N N . GLU A 1 105 ? -12.722 1.626 31.214 1.00 98.38 105 GLU A N 1
ATOM 825 C CA . GLU A 1 105 ? -11.477 1.613 31.983 1.00 98.38 105 GLU A CA 1
ATOM 826 C C . GLU A 1 105 ? -10.641 0.422 31.553 1.00 98.38 105 GLU A C 1
ATOM 828 O O . GLU A 1 105 ? -11.160 -0.686 31.430 1.00 98.38 105 GLU A O 1
ATOM 833 N N . GLY A 1 106 ? -9.348 0.622 31.323 1.00 97.44 106 GLY A N 1
ATOM 834 C CA . GLY A 1 106 ? -8.500 -0.490 30.927 1.00 97.44 106 GLY A CA 1
ATOM 835 C C . GLY A 1 106 ? -7.048 -0.367 31.333 1.00 97.44 106 GLY A C 1
ATOM 836 O O . GLY A 1 106 ? -6.555 0.709 31.669 1.00 97.44 106 GLY A O 1
ATOM 837 N N . GLU A 1 107 ? -6.380 -1.515 31.298 1.00 97.62 107 GLU A N 1
ATOM 838 C CA . GLU A 1 107 ? -4.995 -1.717 31.701 1.00 97.62 107 GLU A CA 1
ATOM 839 C C . GLU A 1 107 ? -4.246 -2.534 30.642 1.00 97.62 107 GLU A C 1
ATOM 841 O O . GLU A 1 107 ? -4.708 -3.589 30.196 1.00 97.62 107 GLU A O 1
ATOM 846 N N . LEU A 1 108 ? -3.077 -2.046 30.234 1.00 96.75 108 LEU A N 1
ATOM 847 C CA . LEU A 1 108 ? -2.147 -2.743 29.359 1.00 96.75 108 LEU A CA 1
ATOM 848 C C . LEU A 1 108 ? -1.517 -3.908 30.123 1.00 96.75 108 LEU A C 1
ATOM 850 O O . LEU A 1 108 ? -0.746 -3.714 31.061 1.00 96.75 108 LEU A O 1
ATOM 854 N N . LEU A 1 109 ? -1.832 -5.126 29.694 1.00 96.56 109 LEU A N 1
ATOM 855 C CA . LEU A 1 109 ? -1.316 -6.355 30.289 1.00 96.56 109 LEU A CA 1
ATOM 856 C C . LEU A 1 109 ? 0.086 -6.672 29.774 1.00 96.56 109 LEU A C 1
ATOM 858 O O . LEU A 1 109 ? 0.969 -7.065 30.533 1.00 96.56 109 LEU A O 1
ATOM 862 N N . ASN A 1 110 ? 0.286 -6.538 28.464 1.00 93.69 110 ASN A N 1
ATOM 863 C CA . ASN A 1 110 ? 1.581 -6.732 27.836 1.00 93.69 110 ASN A CA 1
ATOM 864 C C . ASN A 1 110 ? 1.702 -5.899 26.562 1.00 93.69 110 ASN A C 1
ATOM 866 O O . ASN A 1 110 ? 0.709 -5.516 25.941 1.00 93.69 110 ASN A O 1
ATOM 870 N N . TYR A 1 111 ? 2.945 -5.638 26.175 1.00 90.81 111 TYR A N 1
ATOM 871 C CA . TYR A 1 111 ? 3.251 -4.991 24.916 1.00 90.81 111 TYR A CA 1
ATOM 872 C C . TYR A 1 111 ? 4.638 -5.408 24.425 1.00 90.81 111 TYR A C 1
ATOM 874 O O . TYR A 1 111 ? 5.612 -5.378 25.180 1.00 90.81 111 TYR A O 1
ATOM 882 N N . ARG A 1 112 ? 4.736 -5.850 23.169 1.00 89.06 112 ARG A N 1
ATOM 883 C CA . ARG A 1 112 ? 5.997 -6.284 22.560 1.00 89.06 112 ARG A CA 1
ATOM 884 C C . ARG A 1 112 ? 5.934 -6.192 21.040 1.00 89.06 112 ARG A C 1
ATOM 886 O O . ARG A 1 112 ? 5.079 -6.824 20.427 1.00 89.06 112 ARG A O 1
ATOM 893 N N . ARG A 1 113 ? 6.909 -5.508 20.424 1.00 85.38 113 ARG A N 1
ATOM 894 C CA . ARG A 1 113 ? 7.101 -5.453 18.959 1.00 85.38 113 ARG A CA 1
ATOM 895 C C . ARG A 1 113 ? 5.830 -5.021 18.213 1.00 85.38 113 ARG A C 1
ATOM 897 O O . ARG A 1 113 ? 5.425 -5.669 17.251 1.00 85.38 113 ARG A O 1
ATOM 904 N N . GLY A 1 114 ? 5.176 -3.965 18.691 1.00 86.38 114 GLY A N 1
ATOM 905 C CA . GLY A 1 114 ? 3.932 -3.472 18.096 1.00 86.38 114 GLY A CA 1
ATOM 906 C C . GLY A 1 114 ? 2.689 -4.331 18.363 1.00 86.38 114 GLY A C 1
ATOM 907 O O . GLY A 1 114 ? 1.652 -4.066 17.765 1.00 86.38 114 GLY A O 1
ATOM 908 N N . ILE A 1 115 ? 2.763 -5.349 19.229 1.00 91.00 115 ILE A N 1
ATOM 909 C CA . ILE A 1 115 ? 1.610 -6.153 19.658 1.00 91.00 115 ILE A CA 1
ATOM 910 C C . ILE A 1 115 ? 1.305 -5.824 21.116 1.00 91.00 115 ILE A C 1
ATOM 912 O O . ILE A 1 115 ? 2.174 -6.010 21.967 1.00 91.00 115 ILE A O 1
ATOM 916 N N . GLY A 1 116 ? 0.094 -5.353 21.408 1.00 92.69 116 GLY A N 1
ATOM 917 C CA . GLY A 1 116 ? -0.339 -4.988 22.758 1.00 92.69 116 GLY A CA 1
ATOM 918 C C . GLY A 1 116 ? -1.606 -5.717 23.175 1.00 92.69 116 GLY A C 1
ATOM 919 O O . GLY A 1 116 ? -2.533 -5.819 22.377 1.00 92.69 116 GLY A O 1
ATOM 920 N N . LYS A 1 117 ? -1.671 -6.189 24.421 1.00 96.88 117 LYS A N 1
ATOM 921 C CA . LYS A 1 117 ? -2.883 -6.771 25.006 1.00 96.88 117 LYS A CA 1
ATOM 922 C C . LYS A 1 117 ? -3.385 -5.905 26.148 1.00 96.88 117 LYS A C 1
ATOM 924 O O . LYS A 1 117 ? -2.626 -5.580 27.058 1.00 96.88 117 LYS A O 1
ATOM 929 N N . VAL A 1 118 ? -4.663 -5.555 26.113 1.00 97.75 118 VAL A N 1
ATOM 930 C CA . VAL A 1 118 ? -5.296 -4.620 27.047 1.00 97.75 118 VAL A CA 1
ATOM 931 C C . VAL A 1 118 ? -6.529 -5.277 27.653 1.00 97.75 118 VAL A C 1
ATOM 933 O O . VAL A 1 118 ? -7.385 -5.763 26.917 1.00 97.75 118 VAL A O 1
ATOM 936 N N . LYS A 1 119 ? -6.648 -5.290 28.981 1.00 98.50 119 LYS A N 1
ATOM 937 C CA . LYS A 1 119 ? -7.904 -5.629 29.660 1.00 98.50 119 LYS A CA 1
ATOM 938 C C . LYS A 1 119 ? -8.768 -4.376 29.723 1.00 98.50 119 LYS A C 1
ATOM 940 O O . LYS A 1 119 ? -8.259 -3.330 30.111 1.00 98.50 119 LYS A O 1
ATOM 945 N N . VAL A 1 120 ? -10.046 -4.476 29.372 1.00 98.56 120 VAL A N 1
ATOM 946 C CA . VAL A 1 120 ? -10.994 -3.357 29.422 1.00 98.56 120 VAL A CA 1
ATOM 947 C C . VAL A 1 120 ? -12.276 -3.781 30.129 1.00 98.56 120 VAL A C 1
ATOM 949 O O . VAL A 1 120 ? -12.799 -4.869 29.891 1.00 98.56 120 VAL A O 1
ATOM 952 N N . GLU A 1 121 ? -12.790 -2.903 30.980 1.00 98.69 121 GLU A N 1
ATOM 953 C CA . GLU A 1 121 ? -14.080 -3.001 31.651 1.00 98.69 121 GLU A CA 1
ATOM 954 C C . GLU A 1 121 ? -14.955 -1.812 31.235 1.00 98.69 121 GLU A C 1
ATOM 956 O O . GLU A 1 121 ? -14.487 -0.679 31.129 1.00 98.69 121 GLU A O 1
ATOM 961 N N . ALA A 1 122 ? -16.236 -2.073 30.991 1.00 98.69 122 ALA A N 1
ATOM 962 C CA . ALA A 1 122 ? -17.240 -1.069 30.675 1.00 98.69 122 ALA A CA 1
ATOM 963 C C . ALA A 1 122 ? -18.285 -1.023 31.787 1.00 98.69 122 ALA A C 1
ATOM 965 O O . ALA A 1 122 ? -18.893 -2.048 32.117 1.00 98.69 122 ALA A O 1
ATOM 966 N N . ARG A 1 123 ? -18.499 0.161 32.362 1.00 98.69 123 ARG A N 1
ATOM 967 C CA . ARG A 1 123 ? -19.350 0.386 33.534 1.00 98.69 123 ARG A CA 1
ATOM 968 C C . ARG A 1 123 ? -20.371 1.488 33.284 1.00 98.69 123 ARG A C 1
ATOM 970 O O . ARG A 1 123 ? -20.068 2.465 32.611 1.00 98.69 123 ARG A O 1
ATOM 977 N N . VAL A 1 124 ? -21.556 1.354 33.870 1.00 98.56 124 VAL A N 1
ATOM 978 C CA . VAL A 1 124 ? -22.573 2.418 33.947 1.00 98.56 124 VAL A CA 1
ATOM 979 C C . VAL A 1 124 ? -22.906 2.587 35.418 1.00 98.56 124 VAL A C 1
ATOM 981 O O . VAL A 1 124 ? -23.210 1.594 36.077 1.00 98.56 124 VAL A O 1
ATOM 984 N N . GLU A 1 125 ? -22.775 3.809 35.937 1.00 96.88 125 GLU A N 1
ATOM 985 C CA . GLU A 1 125 ? -22.970 4.118 37.367 1.00 96.88 125 GLU A CA 1
ATOM 986 C C . GLU A 1 125 ? -22.140 3.210 38.301 1.00 96.88 125 GLU A C 1
ATOM 988 O O . GLU A 1 125 ? -22.576 2.786 39.365 1.00 96.88 125 GLU A O 1
ATOM 993 N N . GLY A 1 126 ? -20.920 2.862 37.876 1.00 95.81 126 GLY A N 1
ATOM 994 C CA . GLY A 1 126 ? -20.010 1.975 38.613 1.00 95.81 126 GLY A CA 1
ATOM 995 C C . GLY A 1 126 ? -20.302 0.477 38.457 1.00 95.81 126 GLY A C 1
ATOM 996 O O . GLY A 1 126 ? -19.419 -0.345 38.717 1.00 95.81 126 GLY A O 1
ATOM 997 N N . GLU A 1 127 ? -21.476 0.094 37.955 1.00 98.19 127 GLU A N 1
ATOM 998 C CA . GLU A 1 127 ? -21.825 -1.306 37.722 1.00 98.19 127 GLU A CA 1
ATOM 999 C C . GLU A 1 127 ? -21.204 -1.857 36.436 1.00 98.19 127 GLU A C 1
ATOM 1001 O O . GLU A 1 127 ? -21.314 -1.251 35.370 1.00 98.19 127 GLU A O 1
ATOM 1006 N N . LEU A 1 128 ? -20.615 -3.055 36.512 1.00 98.38 128 LEU A N 1
ATOM 1007 C CA . LEU A 1 128 ? -20.019 -3.735 35.361 1.00 98.38 128 LEU A CA 1
ATOM 1008 C C . LEU A 1 128 ? -21.089 -4.150 34.337 1.00 98.38 128 LEU A C 1
ATOM 1010 O O . LEU A 1 128 ? -21.988 -4.938 34.638 1.00 98.38 128 LEU A O 1
ATOM 1014 N N . ARG A 1 129 ? -20.950 -3.657 33.104 1.00 98.44 129 ARG A N 1
ATOM 1015 C CA . ARG A 1 129 ? -21.797 -4.002 31.952 1.00 98.44 129 ARG A CA 1
ATOM 1016 C C . ARG A 1 129 ? -21.116 -4.995 31.029 1.00 98.44 129 ARG A C 1
ATOM 1018 O O . ARG A 1 129 ? -21.751 -5.967 30.619 1.00 98.44 129 ARG A O 1
ATOM 1025 N N . ALA A 1 130 ? -19.829 -4.799 30.755 1.00 98.69 130 ALA A N 1
ATOM 1026 C CA . ALA A 1 130 ? -19.037 -5.727 29.961 1.00 98.69 130 ALA A CA 1
ATOM 1027 C C . ALA A 1 130 ? -17.552 -5.702 30.343 1.00 98.69 130 ALA A C 1
ATOM 1029 O O . ALA A 1 130 ? -17.067 -4.727 30.906 1.00 98.69 130 ALA A O 1
ATOM 1030 N N . GLU A 1 131 ? -16.830 -6.764 30.006 1.00 98.69 131 GLU A N 1
ATOM 1031 C CA . GLU A 1 131 ? -15.375 -6.884 30.164 1.00 98.69 131 GLU A CA 1
ATOM 1032 C C . GLU A 1 131 ? -14.790 -7.689 28.999 1.00 98.69 131 GLU A C 1
ATOM 1034 O O . GLU A 1 131 ? -15.488 -8.544 28.448 1.00 98.69 131 GLU A O 1
ATOM 1039 N N . ALA A 1 132 ? -13.539 -7.419 28.618 1.00 98.69 132 ALA A N 1
ATOM 1040 C CA . ALA A 1 132 ? -12.799 -8.190 27.618 1.00 98.69 132 ALA A CA 1
ATOM 1041 C C . ALA A 1 132 ? -11.280 -7.976 27.731 1.00 98.69 132 ALA A C 1
ATOM 1043 O O . ALA A 1 132 ? -10.815 -6.967 28.262 1.00 98.69 132 ALA A O 1
ATOM 1044 N N . GLN A 1 133 ? -10.501 -8.900 27.167 1.00 98.44 133 GLN A N 1
ATOM 1045 C CA . GLN A 1 133 ? -9.092 -8.689 26.841 1.00 98.44 133 GLN A CA 1
ATOM 1046 C C . GLN A 1 133 ? -8.946 -8.522 25.326 1.00 98.44 133 GLN A C 1
ATOM 1048 O O . GLN A 1 133 ? -9.330 -9.396 24.551 1.00 98.44 133 GLN A O 1
ATOM 1053 N N . LEU A 1 134 ? -8.394 -7.393 24.900 1.00 98.00 134 LEU A N 1
ATOM 1054 C CA . LEU A 1 134 ? -8.278 -6.995 23.503 1.00 98.00 134 LEU A CA 1
ATOM 1055 C C . LEU A 1 134 ? -6.811 -7.026 23.079 1.00 98.00 134 LEU A C 1
ATOM 1057 O O . LEU A 1 134 ? -5.959 -6.451 23.755 1.00 98.00 134 LEU A O 1
ATOM 1061 N N . THR A 1 135 ? -6.518 -7.684 21.961 1.00 96.19 135 THR A N 1
ATOM 1062 C CA . THR A 1 135 ? -5.172 -7.738 21.382 1.00 96.19 135 THR A CA 1
ATOM 1063 C C . THR A 1 135 ? -5.105 -6.865 20.141 1.00 96.19 135 THR A C 1
ATOM 1065 O O . THR A 1 135 ? -5.891 -7.039 19.207 1.00 96.19 135 THR A O 1
ATOM 1068 N N . PHE A 1 136 ? -4.132 -5.962 20.114 1.00 91.69 136 PHE A N 1
ATOM 1069 C CA . PHE A 1 136 ? -3.908 -5.006 19.044 1.00 91.69 136 PHE A CA 1
ATOM 1070 C C . PHE A 1 136 ? -2.569 -5.231 18.359 1.00 91.69 136 PHE A C 1
ATOM 1072 O O . PHE A 1 136 ? -1.585 -5.593 19.003 1.00 91.69 136 PHE A O 1
ATOM 1079 N N . VAL A 1 137 ? -2.525 -4.941 17.061 1.00 89.25 137 VAL A N 1
ATOM 1080 C CA . VAL A 1 137 ? -1.289 -4.840 16.282 1.00 89.25 137 VAL A CA 1
ATOM 1081 C C . VAL A 1 137 ? -1.194 -3.441 15.696 1.00 89.25 137 VAL A C 1
ATOM 1083 O O . VAL A 1 137 ? -2.074 -3.021 14.941 1.00 89.25 137 VAL A O 1
ATOM 1086 N N . LEU A 1 138 ? -0.108 -2.738 16.006 1.00 82.88 138 LEU A N 1
ATOM 1087 C CA . LEU A 1 138 ? 0.263 -1.516 15.310 1.00 82.88 138 LEU A CA 1
ATOM 1088 C C . LEU A 1 138 ? 0.884 -1.889 13.967 1.00 82.88 138 LEU A C 1
ATOM 1090 O O . LEU A 1 138 ? 1.887 -2.602 13.897 1.00 82.88 138 LEU A O 1
ATOM 1094 N N . ARG A 1 139 ? 0.304 -1.374 12.887 1.00 76.31 139 ARG A N 1
ATOM 1095 C CA . ARG A 1 139 ? 0.949 -1.342 11.579 1.00 76.31 139 ARG A CA 1
ATOM 1096 C C . ARG A 1 139 ? 1.362 0.085 11.272 1.00 76.31 139 ARG A C 1
ATOM 1098 O O . ARG A 1 139 ? 0.563 1.011 11.392 1.00 76.31 139 ARG A O 1
ATOM 1105 N N . GLY A 1 140 ? 2.615 0.247 10.857 1.00 73.12 140 GLY A N 1
ATOM 1106 C CA . GLY A 1 140 ? 3.088 1.522 10.333 1.00 73.12 140 GLY A CA 1
ATOM 1107 C C . GLY A 1 140 ? 2.280 1.958 9.109 1.00 73.12 140 GLY A C 1
ATOM 1108 O O . GLY A 1 140 ? 1.592 1.161 8.463 1.00 73.12 140 GLY A O 1
ATOM 1109 N N . GLU A 1 141 ? 2.370 3.241 8.795 1.00 78.12 141 GLU A N 1
ATOM 1110 C CA . GLU A 1 141 ? 1.759 3.793 7.598 1.00 78.12 141 GLU A CA 1
ATOM 1111 C C . GLU A 1 141 ? 2.544 3.358 6.353 1.00 78.12 141 GLU A C 1
ATOM 1113 O O . GLU A 1 141 ? 3.768 3.453 6.308 1.00 78.12 141 GLU A O 1
ATOM 1118 N N . THR A 1 142 ? 1.841 2.877 5.331 1.00 86.62 142 THR A N 1
ATOM 1119 C CA . THR A 1 142 ? 2.404 2.681 3.987 1.00 86.62 142 THR A CA 1
ATOM 1120 C C . THR A 1 142 ? 1.900 3.778 3.061 1.00 86.62 142 THR A C 1
ATOM 1122 O O . THR A 1 142 ? 0.854 4.360 3.315 1.00 86.62 142 THR A O 1
ATOM 1125 N N . TRP A 1 143 ? 2.559 4.088 1.959 1.00 93.12 143 TRP A N 1
ATOM 1126 C CA . TRP A 1 143 ? 2.071 5.176 1.109 1.00 93.12 143 TRP A CA 1
ATOM 1127 C C . TRP A 1 143 ? 2.212 4.856 -0.371 1.00 93.12 143 TRP A C 1
ATOM 1129 O O . TRP A 1 143 ? 2.777 3.835 -0.777 1.00 93.12 143 TRP A O 1
ATOM 1139 N N . LEU A 1 144 ? 1.574 5.707 -1.163 1.00 97.31 144 LEU A N 1
ATOM 1140 C CA . LEU A 1 144 ? 1.776 5.838 -2.594 1.00 97.31 144 LEU A CA 1
ATOM 1141 C C . LEU A 1 144 ? 2.489 7.175 -2.798 1.00 97.31 144 LEU A C 1
ATOM 1143 O O . LEU A 1 144 ? 2.034 8.196 -2.287 1.00 97.31 144 LEU A O 1
ATOM 1147 N N . GLU A 1 145 ? 3.585 7.164 -3.540 1.00 98.38 145 GLU A N 1
ATOM 1148 C CA . GLU A 1 145 ? 4.308 8.365 -3.946 1.00 98.38 145 GLU A CA 1
ATOM 1149 C C . GLU A 1 145 ? 4.105 8.599 -5.444 1.00 98.38 145 GLU A C 1
ATOM 1151 O O . GLU A 1 145 ? 4.273 7.677 -6.246 1.00 98.38 145 GLU A O 1
ATOM 1156 N N . VAL A 1 146 ? 3.754 9.831 -5.822 1.00 98.75 146 VAL A N 1
ATOM 1157 C CA . VAL A 1 146 ? 3.591 10.243 -7.221 1.00 98.75 146 VAL A CA 1
ATOM 1158 C C . VAL A 1 146 ? 4.497 11.436 -7.495 1.00 98.75 146 VAL A C 1
ATOM 1160 O O . VAL A 1 146 ? 4.386 12.476 -6.847 1.00 98.75 146 VAL A O 1
ATOM 1163 N N . GLY A 1 147 ? 5.402 11.274 -8.456 1.00 98.56 147 GLY A N 1
ATOM 1164 C CA . GLY A 1 147 ? 6.375 12.284 -8.841 1.00 98.56 147 GLY A CA 1
ATOM 1165 C C . GLY A 1 147 ? 5.744 13.471 -9.580 1.00 98.56 147 GLY A C 1
ATOM 1166 O O . GLY A 1 147 ? 4.664 13.347 -10.172 1.00 98.56 147 GLY A O 1
ATOM 1167 N N . PRO A 1 148 ? 6.424 14.631 -9.587 1.00 98.56 148 PRO A N 1
ATOM 1168 C CA . PRO A 1 148 ? 5.925 15.850 -10.215 1.00 98.56 148 PRO A CA 1
ATOM 1169 C C . PRO A 1 148 ? 5.730 15.685 -11.727 1.00 98.56 148 PRO A C 1
ATOM 1171 O O . PRO A 1 148 ? 6.431 14.919 -12.387 1.00 98.56 148 PRO A O 1
ATOM 1174 N N . GLY A 1 149 ? 4.767 16.421 -12.286 1.00 98.38 149 GLY A N 1
ATOM 1175 C CA . GLY A 1 149 ? 4.477 16.406 -13.725 1.00 98.38 149 GLY A CA 1
ATOM 1176 C C . GLY A 1 149 ? 3.846 15.109 -14.244 1.00 98.38 149 GLY A C 1
ATOM 1177 O O . GLY A 1 149 ? 3.682 14.961 -15.451 1.00 98.38 149 GLY A O 1
ATOM 1178 N N . THR A 1 150 ? 3.492 14.173 -13.358 1.00 98.75 150 THR A N 1
ATOM 1179 C CA . THR A 1 150 ? 2.769 12.950 -13.723 1.00 98.75 150 THR A CA 1
ATOM 1180 C C . THR A 1 150 ? 1.341 13.268 -14.156 1.00 98.75 150 THR A C 1
ATOM 1182 O O . THR A 1 150 ? 0.636 14.027 -13.492 1.00 98.75 150 THR A O 1
ATOM 1185 N N . VAL A 1 151 ? 0.891 12.638 -15.239 1.00 98.81 151 VAL A N 1
ATOM 1186 C CA . VAL A 1 151 ? -0.481 12.735 -15.744 1.00 98.81 151 VAL A CA 1
ATOM 1187 C C . VAL A 1 151 ? -1.226 11.441 -15.436 1.00 98.81 151 VAL A C 1
ATOM 1189 O O . VAL A 1 151 ? -0.857 10.375 -15.930 1.00 98.81 151 VAL A O 1
ATOM 1192 N N . LEU A 1 152 ? -2.297 11.544 -14.647 1.00 98.69 152 LEU A N 1
ATOM 1193 C CA . LEU A 1 152 ? -3.214 10.445 -14.343 1.00 98.69 152 LEU A CA 1
ATOM 1194 C C . LEU A 1 152 ? -4.545 10.699 -15.053 1.00 98.69 152 LEU A C 1
ATOM 1196 O O . LEU A 1 152 ? -5.203 11.710 -14.807 1.00 98.69 152 LEU A O 1
ATOM 1200 N N . ARG A 1 153 ? -4.922 9.805 -15.965 1.00 98.75 153 ARG A N 1
ATOM 1201 C CA . ARG A 1 153 ? -6.176 9.897 -16.719 1.00 98.75 153 ARG A CA 1
ATOM 1202 C C . ARG A 1 153 ? -7.346 9.245 -15.978 1.00 98.75 153 ARG A C 1
ATOM 1204 O O . ARG A 1 153 ? -7.215 8.719 -14.875 1.00 98.75 153 ARG A O 1
ATOM 1211 N N . GLU A 1 154 ? -8.522 9.321 -16.583 1.00 98.50 154 GLU A N 1
ATOM 1212 C CA . GLU A 1 154 ? -9.781 8.824 -16.043 1.00 98.50 154 GLU A CA 1
ATOM 1213 C C . GLU A 1 154 ? -9.726 7.336 -15.645 1.00 98.50 154 GLU A C 1
ATOM 1215 O O . GLU A 1 154 ? -9.245 6.481 -16.387 1.00 98.50 154 GLU A O 1
ATOM 1220 N N . GLY A 1 155 ? -10.223 7.012 -14.449 1.00 97.94 155 GLY A N 1
ATOM 1221 C CA . GLY A 1 155 ? -10.311 5.628 -13.973 1.00 97.94 155 GLY A CA 1
ATOM 1222 C C . GLY A 1 155 ? -8.972 4.961 -13.637 1.00 97.94 155 GLY A C 1
ATOM 1223 O O . GLY A 1 155 ? -8.953 3.750 -13.424 1.00 97.94 155 GLY A O 1
ATOM 1224 N N . VAL A 1 156 ? -7.862 5.707 -13.585 1.00 98.75 156 VAL A N 1
ATOM 1225 C CA . VAL A 1 156 ? -6.592 5.179 -13.067 1.00 98.75 156 VAL A CA 1
ATOM 1226 C C . VAL A 1 156 ? -6.768 4.743 -11.611 1.00 98.75 156 VAL A C 1
ATOM 1228 O O . VAL A 1 156 ? -7.297 5.487 -10.786 1.00 98.75 156 VAL A O 1
ATOM 1231 N N . THR A 1 157 ? -6.289 3.541 -11.285 1.00 98.62 157 THR A N 1
ATOM 1232 C CA . THR A 1 157 ? -6.228 3.027 -9.910 1.00 98.62 157 THR A CA 1
ATOM 1233 C C . THR A 1 157 ? -4.776 2.780 -9.520 1.00 98.62 157 THR A C 1
ATOM 1235 O O . THR A 1 157 ? -4.018 2.172 -10.273 1.00 98.62 157 THR A O 1
ATOM 1238 N N . ALA A 1 158 ? -4.373 3.247 -8.341 1.00 98.25 158 ALA A N 1
ATOM 1239 C CA . ALA A 1 158 ? -3.036 3.025 -7.804 1.00 98.25 158 ALA A CA 1
ATOM 1240 C C . ALA A 1 158 ? -3.127 2.699 -6.313 1.00 98.25 158 ALA A C 1
ATOM 1242 O O . ALA A 1 158 ? -3.762 3.421 -5.545 1.00 98.25 158 ALA A O 1
ATOM 1243 N N . HIS A 1 159 ? -2.513 1.592 -5.907 1.00 97.00 159 HIS A N 1
ATOM 1244 C CA . HIS A 1 159 ? -2.580 1.099 -4.535 1.00 97.00 159 HIS A CA 1
ATOM 1245 C C . HIS A 1 159 ? -1.351 1.537 -3.735 1.00 97.00 159 HIS A C 1
ATOM 1247 O O . HIS A 1 159 ? -0.229 1.474 -4.237 1.00 97.00 159 HIS A O 1
ATOM 1253 N N . ARG A 1 160 ? -1.541 1.921 -2.465 1.00 93.94 160 ARG A N 1
ATOM 1254 C CA . ARG A 1 160 ? -0.434 2.115 -1.507 1.00 93.94 160 ARG A CA 1
ATOM 1255 C C . ARG A 1 160 ? 0.391 0.831 -1.345 1.00 93.94 160 ARG A C 1
ATOM 1257 O O . ARG A 1 160 ? -0.087 -0.262 -1.657 1.00 93.94 160 ARG A O 1
ATOM 1264 N N . ALA A 1 161 ? 1.609 0.965 -0.832 1.00 94.25 161 ALA A N 1
ATOM 1265 C CA . ALA A 1 161 ? 2.451 -0.184 -0.508 1.00 94.25 161 ALA A CA 1
ATOM 1266 C C . ALA A 1 161 ? 1.819 -1.106 0.549 1.00 94.25 161 ALA A C 1
ATOM 1268 O O . ALA A 1 161 ? 0.957 -0.700 1.332 1.00 94.25 161 ALA A O 1
ATOM 1269 N N . THR A 1 162 ? 2.292 -2.346 0.611 1.00 88.62 162 THR A N 1
ATOM 1270 C CA . THR A 1 162 ? 2.101 -3.225 1.776 1.00 88.62 162 THR A CA 1
ATOM 1271 C C . THR A 1 162 ? 3.307 -3.199 2.714 1.00 88.62 162 THR A C 1
ATOM 1273 O O . THR A 1 162 ? 3.202 -3.612 3.870 1.00 88.62 162 THR A O 1
ATOM 1276 N N . ARG A 1 163 ? 4.443 -2.688 2.228 1.00 82.62 163 ARG A N 1
ATOM 1277 C CA . ARG A 1 163 ? 5.685 -2.515 2.978 1.00 82.62 163 ARG A CA 1
ATOM 1278 C C . ARG A 1 163 ? 5.738 -1.179 3.720 1.00 82.62 163 ARG A C 1
ATOM 1280 O O . ARG A 1 163 ? 5.258 -0.166 3.224 1.00 82.62 163 ARG A O 1
ATOM 1287 N N . LEU A 1 164 ? 6.359 -1.188 4.901 1.00 82.38 164 LEU A N 1
ATOM 1288 C CA . LEU A 1 164 ? 6.535 0.001 5.752 1.00 82.38 164 LEU A CA 1
ATOM 1289 C C . LEU A 1 164 ? 7.755 0.853 5.370 1.00 82.38 164 LEU A C 1
ATOM 1291 O O . LEU A 1 164 ? 7.846 2.006 5.772 1.00 82.38 164 LEU A O 1
ATOM 1295 N N . ASP A 1 165 ? 8.720 0.268 4.662 1.00 86.12 165 ASP A N 1
ATOM 1296 C CA . ASP A 1 165 ? 10.026 0.861 4.351 1.00 86.12 165 ASP A CA 1
ATOM 1297 C C . ASP A 1 165 ? 10.116 1.428 2.928 1.00 86.12 165 ASP A C 1
ATOM 1299 O O . ASP A 1 165 ? 11.084 2.106 2.595 1.00 86.12 165 ASP A O 1
ATOM 1303 N N . GLN A 1 166 ? 9.123 1.149 2.082 1.00 92.44 166 GLN A N 1
ATOM 1304 C CA . GLN A 1 166 ? 9.123 1.537 0.679 1.00 92.44 166 GLN A CA 1
ATOM 1305 C C . GLN A 1 166 ? 7.688 1.758 0.185 1.00 92.44 166 GLN A C 1
ATOM 1307 O O . GLN A 1 166 ? 6.836 0.902 0.428 1.00 92.44 166 GLN A O 1
ATOM 1312 N N . PRO A 1 167 ? 7.407 2.851 -0.544 1.00 96.81 167 PRO A N 1
ATOM 1313 C CA . PRO A 1 167 ? 6.087 3.083 -1.110 1.00 96.81 167 PRO A CA 1
ATOM 1314 C C . PRO A 1 167 ? 5.861 2.308 -2.405 1.00 96.81 167 PRO A C 1
ATOM 1316 O O . PRO A 1 167 ? 6.802 1.884 -3.076 1.00 96.81 167 PRO A O 1
ATOM 1319 N N . THR A 1 168 ? 4.600 2.226 -2.829 1.00 98.69 168 THR A N 1
ATOM 1320 C CA . THR A 1 168 ? 4.322 2.133 -4.266 1.00 98.69 168 THR A CA 1
ATOM 1321 C C . THR A 1 168 ? 4.737 3.467 -4.870 1.00 98.69 168 THR A C 1
ATOM 1323 O O . THR A 1 168 ? 4.310 4.508 -4.373 1.00 98.69 168 THR A O 1
ATOM 1326 N N . ARG A 1 169 ? 5.554 3.468 -5.920 1.00 98.62 169 ARG A N 1
ATOM 1327 C CA . ARG A 1 169 ? 6.063 4.703 -6.523 1.00 98.62 169 ARG A CA 1
ATOM 1328 C C . ARG A 1 169 ? 5.648 4.827 -7.979 1.00 98.62 169 ARG A C 1
ATOM 1330 O O . ARG A 1 169 ? 5.790 3.879 -8.749 1.00 98.62 169 ARG A O 1
ATOM 1337 N N . ILE A 1 170 ? 5.203 6.023 -8.352 1.00 98.88 170 ILE A N 1
ATOM 1338 C CA . ILE A 1 170 ? 5.056 6.481 -9.733 1.00 98.88 170 ILE A CA 1
ATOM 1339 C C . ILE A 1 170 ? 6.005 7.661 -9.928 1.00 98.88 170 ILE A C 1
ATOM 1341 O O . ILE A 1 170 ? 5.895 8.663 -9.230 1.00 98.88 170 ILE A O 1
ATOM 1345 N N . GLY A 1 171 ? 6.974 7.512 -10.828 1.00 98.62 171 GLY A N 1
ATOM 1346 C CA . GLY A 1 171 ? 8.024 8.493 -11.083 1.00 98.62 171 GLY A CA 1
ATOM 1347 C C . GLY A 1 171 ? 7.533 9.791 -11.718 1.00 98.62 171 GLY A C 1
ATOM 1348 O O . GLY A 1 171 ? 6.373 9.920 -12.095 1.00 98.62 171 GLY A O 1
ATOM 1349 N N . ALA A 1 172 ? 8.432 10.766 -11.835 1.00 98.81 172 ALA A N 1
ATOM 1350 C CA . ALA A 1 172 ? 8.134 12.081 -12.394 1.00 98.81 172 ALA A CA 1
ATOM 1351 C C . ALA A 1 172 ? 7.828 12.009 -13.897 1.00 98.81 172 ALA A C 1
ATOM 1353 O O . ALA A 1 172 ? 8.414 11.210 -14.628 1.00 98.81 172 ALA A O 1
ATOM 1354 N N . GLY A 1 173 ? 6.924 12.866 -14.377 1.00 98.69 173 GLY A N 1
ATOM 1355 C CA . GLY A 1 173 ? 6.590 12.964 -15.802 1.00 98.69 173 GLY A CA 1
ATOM 1356 C C . GLY A 1 173 ? 5.993 11.691 -16.415 1.00 98.69 173 GLY A C 1
ATOM 1357 O O . GLY A 1 173 ? 5.983 11.558 -17.638 1.00 98.69 173 GLY A O 1
ATOM 1358 N N . ALA A 1 174 ? 5.529 10.738 -15.601 1.00 98.81 174 ALA A N 1
ATOM 1359 C CA . ALA A 1 174 ? 4.864 9.544 -16.106 1.00 98.81 174 ALA A CA 1
ATOM 1360 C C . ALA A 1 174 ? 3.491 9.899 -16.707 1.00 98.81 174 ALA A C 1
ATOM 1362 O O . ALA A 1 174 ? 2.819 10.829 -16.261 1.00 98.81 174 ALA A O 1
ATOM 1363 N N . TYR A 1 175 ? 3.051 9.146 -17.712 1.00 98.88 175 TYR A N 1
ATOM 1364 C CA . TYR A 1 175 ? 1.749 9.322 -18.351 1.00 98.88 175 TYR A CA 1
ATOM 1365 C C . TYR A 1 175 ? 0.945 8.028 -18.251 1.00 98.88 175 TYR A C 1
ATOM 1367 O O . TYR A 1 175 ? 1.208 7.056 -18.963 1.00 98.88 175 TYR A O 1
ATOM 1375 N N . LEU A 1 176 ? -0.045 8.011 -17.360 1.00 98.81 176 LEU A N 1
ATOM 1376 C CA . LEU A 1 176 ? -0.952 6.885 -17.161 1.00 98.81 176 LEU A CA 1
ATOM 1377 C C . LEU A 1 176 ? -2.272 7.193 -17.862 1.00 98.81 176 LEU A C 1
ATOM 1379 O O . LEU A 1 176 ? -3.026 8.063 -17.426 1.00 98.81 176 LEU A O 1
ATOM 1383 N N . MET A 1 177 ? -2.541 6.490 -18.962 1.00 98.81 177 MET A N 1
ATOM 1384 C CA . MET A 1 177 ? -3.795 6.599 -19.707 1.00 98.81 177 MET A CA 1
ATOM 1385 C C . MET A 1 177 ? -4.978 5.986 -18.943 1.00 98.81 177 MET A C 1
ATOM 1387 O O . MET A 1 177 ? -4.824 5.432 -17.855 1.00 98.81 177 MET A O 1
ATOM 1391 N N . GLY A 1 178 ? -6.183 6.128 -19.502 1.00 98.38 178 GLY A N 1
ATOM 1392 C CA . GLY A 1 178 ? -7.408 5.726 -18.821 1.00 98.38 178 GLY A CA 1
ATOM 1393 C C . GLY A 1 178 ? -7.407 4.252 -18.413 1.00 98.38 178 GLY A C 1
ATOM 1394 O O . GLY A 1 178 ? -6.910 3.390 -19.146 1.00 98.38 178 GLY A O 1
ATOM 1395 N N . TYR A 1 179 ? -7.978 3.969 -17.243 1.00 98.56 179 TYR A N 1
ATOM 1396 C CA . TYR A 1 179 ? -8.141 2.618 -16.690 1.00 98.56 179 TYR A CA 1
ATOM 1397 C C . TYR A 1 179 ? -6.841 1.835 -16.445 1.00 98.56 179 TYR A C 1
ATOM 1399 O O . TYR A 1 179 ? -6.869 0.610 -16.337 1.00 98.56 179 TYR A O 1
ATOM 1407 N N . VAL A 1 180 ? -5.694 2.513 -16.353 1.00 98.88 180 VAL A N 1
ATOM 1408 C CA . VAL A 1 180 ? -4.454 1.874 -15.893 1.00 98.88 180 VAL A CA 1
ATOM 1409 C C . VAL A 1 180 ? -4.588 1.464 -14.425 1.00 98.88 180 VAL A C 1
ATOM 1411 O O . VAL A 1 180 ? -5.106 2.216 -13.598 1.00 98.88 180 VAL A O 1
ATOM 1414 N N . HIS A 1 181 ? -4.077 0.281 -14.096 1.00 98.88 181 HIS A N 1
ATOM 1415 C CA . HIS A 1 181 ? -3.998 -0.232 -12.735 1.00 98.88 181 HIS A CA 1
ATOM 1416 C C . HIS A 1 181 ? -2.541 -0.393 -12.289 1.00 98.88 181 HIS A C 1
ATOM 1418 O O . HIS A 1 181 ? -1.759 -1.085 -12.944 1.00 98.88 181 HIS A O 1
ATOM 1424 N N . VAL A 1 182 ? -2.194 0.207 -11.149 1.00 98.88 182 VAL A N 1
ATOM 1425 C CA . VAL A 1 182 ? -0.901 0.059 -10.471 1.00 98.88 182 VAL A CA 1
ATOM 1426 C C . VAL A 1 182 ? -1.102 -0.674 -9.145 1.00 98.88 182 VAL A C 1
ATOM 1428 O O . VAL A 1 182 ? -1.600 -0.106 -8.169 1.00 98.88 182 VAL A O 1
ATOM 1431 N N . GLY A 1 183 ? -0.709 -1.948 -9.111 1.00 98.50 183 GLY A N 1
ATOM 1432 C CA . GLY A 1 183 ? -0.765 -2.786 -7.919 1.00 98.50 183 GLY A CA 1
ATOM 1433 C C . GLY A 1 183 ? 0.182 -2.329 -6.805 1.00 98.50 183 GLY A C 1
ATOM 1434 O O . GLY A 1 183 ? 1.095 -1.527 -7.008 1.00 98.50 183 GLY A O 1
ATOM 1435 N N . HIS A 1 184 ? -0.024 -2.877 -5.610 1.00 97.38 184 HIS A N 1
ATOM 1436 C CA . HIS A 1 184 ? 0.764 -2.545 -4.423 1.00 97.38 184 HIS A CA 1
ATOM 1437 C C . HIS A 1 184 ? 2.271 -2.810 -4.614 1.00 97.38 184 HIS A C 1
ATOM 1439 O O . HIS A 1 184 ? 2.673 -3.758 -5.291 1.00 97.38 184 HIS A O 1
ATOM 1445 N N . ASP A 1 185 ? 3.109 -1.974 -4.001 1.00 98.12 185 ASP A N 1
ATOM 1446 C CA . ASP A 1 185 ? 4.575 -2.071 -3.983 1.00 98.12 185 ASP A CA 1
ATOM 1447 C C . ASP A 1 185 ? 5.251 -1.985 -5.369 1.00 98.12 185 ASP A C 1
ATOM 1449 O O . ASP A 1 185 ? 6.430 -2.324 -5.510 1.00 98.12 185 ASP A O 1
ATOM 1453 N N . CYS A 1 186 ? 4.531 -1.547 -6.410 1.00 98.75 186 CYS A N 1
ATOM 1454 C CA . CYS A 1 186 ? 5.127 -1.312 -7.725 1.00 98.75 186 CYS A CA 1
ATOM 1455 C C . CYS A 1 186 ? 6.106 -0.133 -7.704 1.00 98.75 186 CYS A C 1
ATOM 1457 O O . CYS A 1 186 ? 5.890 0.854 -7.004 1.00 98.75 186 CYS A O 1
ATOM 1459 N N . GLN A 1 187 ? 7.148 -0.222 -8.530 1.00 98.69 187 GLN A N 1
ATOM 1460 C CA . GLN A 1 187 ? 8.119 0.845 -8.767 1.00 98.69 187 GLN A CA 1
ATOM 1461 C C . GLN A 1 187 ? 8.057 1.253 -10.242 1.00 98.69 187 GLN A C 1
ATOM 1463 O O . GLN A 1 187 ? 8.629 0.582 -11.100 1.00 98.69 187 GLN A O 1
ATOM 1468 N N . VAL A 1 188 ? 7.334 2.327 -10.548 1.00 98.81 188 VAL A N 1
ATOM 1469 C CA . VAL A 1 188 ? 7.234 2.895 -11.898 1.00 98.81 188 VAL A CA 1
ATOM 1470 C C . VAL A 1 188 ? 8.201 4.072 -12.003 1.00 98.81 188 VAL A C 1
ATOM 1472 O O . VAL A 1 188 ? 8.131 5.009 -11.211 1.00 98.81 188 VAL A O 1
ATOM 1475 N N . GLY A 1 189 ? 9.134 3.998 -12.948 1.00 98.62 189 GLY A N 1
ATOM 1476 C CA . GLY A 1 189 ? 10.176 4.994 -13.175 1.00 98.62 189 GLY A CA 1
ATOM 1477 C C . GLY A 1 189 ? 9.674 6.275 -13.837 1.00 98.62 189 GLY A C 1
ATOM 1478 O O . GLY A 1 189 ? 8.507 6.403 -14.213 1.00 98.62 189 GLY A O 1
ATOM 1479 N N . ASP A 1 190 ? 10.587 7.226 -13.986 1.00 98.75 190 ASP A N 1
ATOM 1480 C CA . ASP A 1 190 ? 10.290 8.538 -14.555 1.00 98.75 190 ASP A CA 1
ATOM 1481 C C . ASP A 1 190 ? 10.022 8.445 -16.069 1.00 98.75 190 ASP A C 1
ATOM 1483 O O . ASP A 1 190 ? 10.594 7.611 -16.778 1.00 98.75 190 ASP A O 1
ATOM 1487 N N . GLY A 1 191 ? 9.121 9.287 -16.575 1.00 98.56 191 GLY A N 1
ATOM 1488 C CA . GLY A 1 191 ? 8.785 9.369 -17.999 1.00 98.56 191 GLY A CA 1
ATOM 1489 C C . GLY A 1 191 ? 8.156 8.103 -18.593 1.00 98.56 191 GLY A C 1
ATOM 1490 O O . GLY A 1 191 ? 8.131 7.958 -19.816 1.00 98.56 191 GLY A O 1
ATOM 1491 N N . VAL A 1 192 ? 7.688 7.167 -17.761 1.00 98.88 192 VAL A N 1
ATOM 1492 C CA . VAL A 1 192 ? 7.002 5.948 -18.211 1.00 98.88 192 VAL A CA 1
ATOM 1493 C C . VAL A 1 192 ? 5.652 6.295 -18.829 1.00 98.88 192 VAL A C 1
ATOM 1495 O O . VAL A 1 192 ? 4.910 7.117 -18.297 1.00 98.88 192 VAL A O 1
ATOM 1498 N N . ILE A 1 193 ? 5.297 5.610 -19.916 1.00 98.88 193 ILE A N 1
ATOM 1499 C CA . ILE A 1 193 ? 3.970 5.707 -20.530 1.00 98.88 193 ILE A CA 1
ATOM 1500 C C . ILE A 1 193 ? 3.249 4.370 -20.364 1.00 98.88 193 ILE A C 1
ATOM 1502 O O . ILE A 1 193 ? 3.666 3.353 -20.923 1.00 98.88 193 ILE A O 1
ATOM 1506 N N . LEU A 1 194 ? 2.144 4.379 -19.620 1.00 98.88 194 LEU A N 1
ATOM 1507 C CA . LEU A 1 194 ? 1.231 3.245 -19.499 1.00 98.88 194 LEU A CA 1
ATOM 1508 C C . LEU A 1 194 ? -0.018 3.552 -20.324 1.00 98.88 194 LEU A C 1
ATOM 1510 O O . LEU A 1 194 ? -0.771 4.476 -20.011 1.00 98.88 194 LEU A O 1
ATOM 1514 N N . THR A 1 195 ? -0.214 2.803 -21.408 1.00 98.75 195 THR A N 1
ATOM 1515 C CA . THR A 1 195 ? -1.342 3.022 -22.323 1.00 98.75 195 THR A CA 1
ATOM 1516 C C . THR A 1 195 ? -2.654 2.500 -21.712 1.00 98.75 195 THR A C 1
ATOM 1518 O O . THR A 1 195 ? -2.658 1.860 -20.662 1.00 98.75 195 THR A O 1
ATOM 1521 N N . GLN A 1 196 ? -3.790 2.778 -22.357 1.00 98.62 196 GLN A N 1
ATOM 1522 C CA . GLN A 1 196 ? -5.125 2.496 -21.819 1.00 98.62 196 GLN A CA 1
ATOM 1523 C C . GLN A 1 196 ? -5.285 1.046 -21.329 1.00 98.62 196 GLN A C 1
ATOM 1525 O O . GLN A 1 196 ? -5.024 0.099 -22.075 1.00 98.62 196 GLN A O 1
ATOM 1530 N N . GLY A 1 197 ? -5.760 0.880 -20.093 1.00 98.31 197 GLY A N 1
ATOM 1531 C CA . GLY A 1 197 ? -6.074 -0.425 -19.503 1.00 98.31 197 GLY A CA 1
ATOM 1532 C C . GLY A 1 197 ? -4.873 -1.321 -19.199 1.00 98.31 197 GLY A C 1
ATOM 1533 O O . GLY A 1 197 ? -5.045 -2.529 -19.064 1.00 98.31 197 GLY A O 1
ATOM 1534 N N . VAL A 1 198 ? -3.653 -0.778 -19.127 1.00 98.88 198 VAL A N 1
ATOM 1535 C CA . VAL A 1 198 ? -2.494 -1.556 -18.663 1.00 98.88 198 VAL A CA 1
ATOM 1536 C C . VAL A 1 198 ? -2.677 -1.962 -17.203 1.00 98.88 198 VAL A C 1
ATOM 1538 O O . VAL A 1 198 ? -2.973 -1.124 -16.353 1.00 98.88 198 VAL A O 1
ATOM 1541 N N . GLY A 1 199 ? -2.446 -3.241 -16.907 1.00 98.75 199 GLY A N 1
ATOM 1542 C CA . GLY A 1 199 ? -2.497 -3.784 -15.552 1.00 98.75 199 GLY A CA 1
ATOM 1543 C C . GLY A 1 199 ? -1.118 -4.176 -15.032 1.00 98.75 199 GLY A C 1
ATOM 1544 O O . GLY A 1 199 ? -0.515 -5.129 -15.528 1.00 98.75 199 GLY A O 1
ATOM 1545 N N . LEU A 1 200 ? -0.636 -3.485 -13.998 1.00 98.81 200 LEU A N 1
ATOM 1546 C CA . LEU A 1 200 ? 0.547 -3.876 -13.232 1.00 98.81 200 LEU A CA 1
ATOM 1547 C C . LEU A 1 200 ? 0.110 -4.635 -11.976 1.00 98.81 200 LEU A C 1
ATOM 1549 O O . LEU A 1 200 ? -0.486 -4.050 -11.074 1.00 98.81 200 LEU A O 1
ATOM 1553 N N . SER A 1 201 ? 0.424 -5.928 -11.891 1.00 98.56 201 SER A N 1
ATOM 1554 C CA . SER A 1 201 ? 0.249 -6.678 -10.638 1.00 98.56 201 SER A CA 1
ATOM 1555 C C . SER A 1 201 ? 1.237 -6.196 -9.565 1.00 98.56 201 SER A C 1
ATOM 1557 O O . SER A 1 201 ? 2.209 -5.512 -9.879 1.00 98.56 201 SER A O 1
ATOM 1559 N N . GLY A 1 202 ? 1.049 -6.606 -8.307 1.00 97.19 202 GLY A N 1
ATOM 1560 C CA . GLY A 1 202 ? 1.915 -6.178 -7.203 1.00 97.19 202 GLY A CA 1
ATOM 1561 C C . GLY A 1 202 ? 3.418 -6.388 -7.453 1.00 97.19 202 GLY A C 1
ATOM 1562 O O . GLY A 1 202 ? 3.840 -7.330 -8.129 1.00 97.19 202 GLY A O 1
ATOM 1563 N N . HIS A 1 203 ? 4.247 -5.514 -6.887 1.00 98.19 203 HIS A N 1
ATOM 1564 C CA . HIS A 1 203 ? 5.712 -5.565 -6.966 1.00 98.19 203 HIS A CA 1
ATOM 1565 C C . HIS A 1 203 ? 6.324 -5.509 -8.381 1.00 98.19 203 HIS A C 1
ATOM 1567 O O . HIS A 1 203 ? 7.478 -5.912 -8.555 1.00 98.19 203 HIS A O 1
ATOM 1573 N N . CYS A 1 204 ? 5.594 -5.065 -9.409 1.00 98.69 204 CYS A N 1
ATOM 1574 C CA . CYS A 1 204 ? 6.203 -4.841 -10.723 1.00 98.69 204 CYS A CA 1
ATOM 1575 C C . CYS A 1 204 ? 7.200 -3.675 -10.673 1.00 98.69 204 CYS A C 1
ATOM 1577 O O . CYS A 1 204 ? 7.006 -2.706 -9.940 1.00 98.69 204 CYS A O 1
ATOM 1579 N N . GLN A 1 205 ? 8.251 -3.752 -11.484 1.00 98.69 205 GLN A N 1
ATOM 1580 C CA . GLN A 1 205 ? 9.228 -2.676 -11.656 1.00 98.69 205 GLN A CA 1
ATOM 1581 C C . GLN A 1 205 ? 9.239 -2.264 -13.124 1.00 98.69 205 GLN A C 1
ATOM 1583 O O . GLN A 1 205 ? 9.412 -3.111 -13.997 1.00 98.69 205 GLN A O 1
ATOM 1588 N N . VAL A 1 206 ? 9.046 -0.984 -13.412 1.00 98.75 206 VAL A N 1
ATOM 1589 C CA . VAL A 1 206 ? 9.048 -0.444 -14.774 1.00 98.75 206 VAL A CA 1
ATOM 1590 C C . VAL A 1 206 ? 10.107 0.645 -14.835 1.00 98.75 206 VAL A C 1
ATOM 1592 O O . VAL A 1 206 ? 9.971 1.678 -14.191 1.00 98.75 206 VAL A O 1
ATOM 1595 N N . GLY A 1 207 ? 11.184 0.389 -15.568 1.00 98.38 207 GLY A N 1
ATOM 1596 C CA . GLY A 1 207 ? 12.312 1.298 -15.716 1.00 98.38 207 GLY A CA 1
ATOM 1597 C C . GLY A 1 207 ? 11.926 2.594 -16.435 1.00 98.38 207 GLY A C 1
ATOM 1598 O O . GLY A 1 207 ? 10.907 2.637 -17.131 1.00 98.38 207 GLY A O 1
ATOM 1599 N N . PRO A 1 208 ? 12.737 3.653 -16.282 1.00 98.44 208 PRO A N 1
ATOM 1600 C CA . PRO A 1 208 ? 12.429 4.965 -16.833 1.00 98.44 208 PRO A CA 1
ATOM 1601 C C . PRO A 1 208 ? 12.243 4.919 -18.353 1.00 98.44 208 PRO A C 1
ATOM 1603 O O . PRO A 1 208 ? 12.882 4.135 -19.062 1.00 98.44 208 PRO A O 1
ATOM 1606 N N . HIS A 1 209 ? 11.339 5.762 -18.847 1.00 98.50 209 HIS A N 1
ATOM 1607 C CA . HIS A 1 209 ? 10.997 5.904 -20.266 1.00 98.50 209 HIS A CA 1
ATOM 1608 C C . HIS A 1 209 ? 10.496 4.630 -20.967 1.00 98.50 209 HIS A C 1
ATOM 1610 O O . HIS A 1 209 ? 10.418 4.591 -22.198 1.00 98.50 209 HIS A O 1
ATOM 1616 N N . ALA A 1 210 ? 10.152 3.577 -20.220 1.00 98.69 210 ALA A N 1
ATOM 1617 C CA . ALA A 1 210 ? 9.498 2.412 -20.797 1.00 98.69 210 ALA A CA 1
ATOM 1618 C C . ALA A 1 210 ? 8.070 2.752 -21.258 1.00 98.69 210 ALA A C 1
ATOM 1620 O O . ALA A 1 210 ? 7.380 3.584 -20.661 1.00 98.69 210 ALA A O 1
ATOM 1621 N N . ILE A 1 211 ? 7.617 2.080 -22.316 1.00 98.81 211 ILE A N 1
ATOM 1622 C CA . ILE A 1 211 ? 6.276 2.253 -22.885 1.00 98.81 211 ILE A CA 1
ATOM 1623 C C . ILE A 1 211 ? 5.545 0.915 -22.847 1.00 98.81 211 ILE A C 1
ATOM 1625 O O . ILE A 1 211 ? 6.002 -0.062 -23.436 1.00 98.81 211 ILE A O 1
ATOM 1629 N N . ILE A 1 212 ? 4.390 0.861 -22.190 1.00 98.75 212 ILE A N 1
ATOM 1630 C CA . ILE A 1 212 ? 3.589 -0.361 -22.086 1.00 98.75 212 ILE A CA 1
ATOM 1631 C C . ILE A 1 212 ? 2.304 -0.191 -22.887 1.00 98.75 212 ILE A C 1
ATOM 1633 O O . ILE A 1 212 ? 1.462 0.626 -22.517 1.00 98.75 212 ILE A O 1
ATOM 1637 N N . GLY A 1 213 ? 2.165 -0.944 -23.980 1.00 98.50 213 GLY A N 1
ATOM 1638 C CA . GLY A 1 213 ? 1.026 -0.907 -24.898 1.00 98.50 213 GLY A CA 1
ATOM 1639 C C . GLY A 1 213 ? -0.313 -1.241 -24.236 1.00 98.50 213 GLY A C 1
ATOM 1640 O O . GLY A 1 213 ? -0.368 -1.927 -23.218 1.00 98.50 213 GLY A O 1
ATOM 1641 N N . GLY A 1 214 ? -1.409 -0.743 -24.816 1.00 98.38 214 GLY A N 1
ATOM 1642 C CA . GLY A 1 214 ? -2.743 -0.815 -24.206 1.00 98.38 214 GLY A CA 1
ATOM 1643 C C . GLY A 1 214 ? -3.201 -2.243 -23.941 1.00 98.38 214 GLY A C 1
ATOM 1644 O O . GLY A 1 214 ? -2.900 -3.142 -24.722 1.00 98.38 214 GLY A O 1
ATOM 1645 N N . GLN A 1 215 ? -3.930 -2.446 -22.843 1.00 98.31 215 GLN A N 1
ATOM 1646 C CA . GLN A 1 215 ? -4.431 -3.754 -22.396 1.00 98.31 215 GLN A CA 1
ATOM 1647 C C . GLN A 1 215 ? -3.337 -4.801 -22.102 1.00 98.31 215 GLN A C 1
ATOM 1649 O O . GLN A 1 215 ? -3.640 -5.985 -21.963 1.00 98.31 215 GLN A O 1
ATOM 1654 N N . ALA A 1 216 ? -2.058 -4.416 -22.020 1.00 98.75 216 ALA A N 1
ATOM 1655 C CA . ALA A 1 216 ? -1.015 -5.338 -21.584 1.00 98.75 216 ALA A CA 1
ATOM 1656 C C . ALA A 1 216 ? -1.122 -5.614 -20.075 1.00 98.75 216 ALA A C 1
ATOM 1658 O O . ALA A 1 216 ? -1.378 -4.712 -19.272 1.00 98.75 216 ALA A O 1
ATOM 1659 N N . GLY A 1 217 ? -0.885 -6.867 -19.689 1.00 98.50 217 GLY A N 1
ATOM 1660 C CA . GLY A 1 217 ? -0.897 -7.316 -18.299 1.00 98.50 217 GLY A CA 1
ATOM 1661 C C . GLY A 1 217 ? 0.481 -7.791 -17.854 1.00 98.50 217 GLY A C 1
ATOM 1662 O O . GLY A 1 217 ? 1.066 -8.679 -18.482 1.00 98.50 217 GLY A O 1
ATOM 1663 N N . LEU A 1 218 ? 0.990 -7.229 -16.757 1.00 98.62 218 LEU A N 1
ATOM 1664 C CA . LEU A 1 218 ? 2.246 -7.630 -16.126 1.00 98.62 218 LEU A CA 1
ATOM 1665 C C . LEU A 1 218 ? 1.963 -8.461 -14.873 1.00 98.62 218 LEU A C 1
ATOM 1667 O O . LEU A 1 218 ? 1.243 -8.034 -13.968 1.00 98.62 218 LEU A O 1
ATOM 1671 N N . HIS A 1 219 ? 2.547 -9.658 -14.814 1.00 98.44 219 HIS A N 1
ATOM 1672 C CA . HIS A 1 219 ? 2.450 -10.553 -13.661 1.00 98.44 219 HIS A CA 1
ATOM 1673 C C . HIS A 1 219 ? 3.290 -10.030 -12.481 1.00 98.44 219 HIS A C 1
ATOM 1675 O O . HIS A 1 219 ? 4.341 -9.432 -12.691 1.00 98.44 219 HIS A O 1
ATOM 1681 N N . GLN A 1 220 ? 2.877 -10.303 -11.232 1.00 96.75 220 GLN A N 1
ATOM 1682 C CA . GLN A 1 220 ? 3.582 -9.807 -10.040 1.00 96.75 220 GLN A CA 1
ATOM 1683 C C . GLN A 1 220 ? 5.097 -10.074 -10.075 1.00 96.75 220 GLN A C 1
ATOM 1685 O O . GLN A 1 220 ? 5.508 -11.167 -10.467 1.00 96.75 220 GLN A O 1
ATOM 1690 N N . PHE A 1 221 ? 5.917 -9.121 -9.631 1.00 98.00 221 PHE A N 1
ATOM 1691 C CA . PHE A 1 221 ? 7.393 -9.166 -9.669 1.00 98.00 221 PHE A CA 1
ATOM 1692 C C . PHE A 1 221 ? 8.067 -9.090 -11.052 1.00 98.00 221 PHE A C 1
ATOM 1694 O O . PHE A 1 221 ? 9.279 -9.293 -11.127 1.00 98.00 221 PHE A O 1
ATOM 1701 N N . VAL A 1 222 ? 7.336 -8.842 -12.143 1.00 98.44 222 VAL A N 1
ATOM 1702 C CA . VAL A 1 222 ? 7.966 -8.598 -13.453 1.00 98.44 222 VAL A CA 1
ATOM 1703 C C . VAL A 1 222 ? 8.746 -7.286 -13.429 1.00 98.44 222 VAL A C 1
ATOM 1705 O O . VAL A 1 222 ? 8.258 -6.274 -12.924 1.00 98.44 222 VAL A O 1
ATOM 1708 N N . ARG A 1 223 ? 9.939 -7.301 -14.028 1.00 98.50 223 ARG A N 1
ATOM 1709 C CA . ARG A 1 223 ? 10.745 -6.108 -14.299 1.00 98.50 223 ARG A CA 1
ATOM 1710 C C . ARG A 1 223 ? 10.724 -5.785 -15.791 1.00 98.50 223 ARG A C 1
ATOM 1712 O O . ARG A 1 223 ? 11.023 -6.648 -16.614 1.00 98.50 223 ARG A O 1
ATOM 1719 N N . VAL A 1 224 ? 10.410 -4.548 -16.150 1.00 98.50 224 VAL A N 1
ATOM 1720 C CA . VAL A 1 224 ? 10.559 -4.005 -17.505 1.00 98.50 224 VAL A CA 1
ATOM 1721 C C . VAL A 1 224 ? 11.692 -2.996 -17.485 1.00 98.50 224 VAL A C 1
ATOM 1723 O O . VAL A 1 224 ? 11.672 -2.067 -16.688 1.00 98.50 224 VAL A O 1
ATOM 1726 N N . GLY A 1 225 ? 12.698 -3.189 -18.328 1.00 98.12 225 GLY A N 1
ATOM 1727 C CA . GLY A 1 225 ? 13.872 -2.333 -18.380 1.00 98.12 225 GLY A CA 1
ATOM 1728 C C . GLY A 1 225 ? 13.609 -0.959 -18.995 1.00 98.12 225 GLY A C 1
ATOM 1729 O O . GLY A 1 225 ? 12.614 -0.735 -19.684 1.00 98.12 225 GLY A O 1
ATOM 1730 N N . ALA A 1 226 ? 14.542 -0.038 -18.763 1.00 98.25 226 ALA A N 1
ATOM 1731 C CA . ALA A 1 226 ? 14.460 1.330 -19.257 1.00 98.25 226 ALA A CA 1
ATOM 1732 C C . ALA A 1 226 ? 14.395 1.390 -20.797 1.00 98.25 226 ALA A C 1
ATOM 1734 O O . ALA A 1 226 ? 15.023 0.576 -21.480 1.00 98.25 226 ALA A O 1
ATOM 1735 N N . TRP A 1 227 ? 13.613 2.327 -21.344 1.00 98.50 227 TRP A N 1
ATOM 1736 C CA . TRP A 1 227 ? 13.336 2.475 -22.789 1.00 98.50 227 TRP A CA 1
ATOM 1737 C C . TRP A 1 227 ? 12.827 1.209 -23.508 1.00 98.50 227 TRP A C 1
ATOM 1739 O O . TRP A 1 227 ? 12.788 1.163 -24.745 1.00 98.50 227 TRP A O 1
ATOM 1749 N N . ALA A 1 228 ? 12.428 0.168 -22.775 1.00 98.25 228 ALA A N 1
ATOM 1750 C CA . ALA A 1 228 ? 11.761 -0.977 -23.371 1.00 98.25 228 ALA A CA 1
ATOM 1751 C C . ALA A 1 228 ? 10.358 -0.582 -23.844 1.00 98.25 228 ALA A C 1
ATOM 1753 O O . ALA A 1 228 ? 9.741 0.349 -23.321 1.00 98.25 228 ALA A O 1
ATOM 1754 N N . MET A 1 229 ? 9.833 -1.309 -24.824 1.00 98.56 229 MET A N 1
ATOM 1755 C CA . MET A 1 229 ? 8.449 -1.155 -25.244 1.00 98.56 229 MET A CA 1
ATOM 1756 C C . MET A 1 229 ? 7.748 -2.509 -25.319 1.00 98.56 229 MET A C 1
ATOM 1758 O O . MET A 1 229 ? 8.219 -3.443 -25.968 1.00 98.56 229 MET A O 1
ATOM 1762 N N . VAL A 1 230 ? 6.611 -2.597 -24.632 1.00 98.44 230 VAL A N 1
ATOM 1763 C CA . VAL A 1 230 ? 5.732 -3.767 -24.615 1.00 98.44 230 VAL A CA 1
ATOM 1764 C C . VAL A 1 230 ? 4.563 -3.520 -25.565 1.00 98.44 230 VAL A C 1
ATOM 1766 O O . VAL A 1 230 ? 3.964 -2.446 -25.536 1.00 98.44 230 VAL A O 1
ATOM 1769 N N . GLY A 1 231 ? 4.246 -4.493 -26.417 1.00 98.06 231 GLY A N 1
ATOM 1770 C CA . GLY A 1 231 ? 3.116 -4.423 -27.341 1.00 98.06 231 GLY A CA 1
ATOM 1771 C C . GLY A 1 231 ? 1.753 -4.452 -26.642 1.00 98.06 231 GLY A C 1
ATOM 1772 O O . GLY A 1 231 ? 1.629 -4.817 -25.472 1.00 98.06 231 GLY A O 1
ATOM 1773 N N . GLY A 1 232 ? 0.710 -4.032 -27.358 1.00 98.00 232 GLY A N 1
ATOM 1774 C CA . GLY A 1 232 ? -0.660 -4.063 -26.841 1.00 98.00 232 GLY A CA 1
ATOM 1775 C C . GLY A 1 232 ? -1.152 -5.491 -26.595 1.00 98.00 232 GLY A C 1
ATOM 1776 O O . GLY A 1 232 ? -0.684 -6.429 -27.233 1.00 98.00 232 GLY A O 1
ATOM 1777 N N . ALA A 1 233 ? -2.080 -5.660 -25.652 1.00 98.12 233 ALA A N 1
ATOM 1778 C CA . ALA A 1 233 ? -2.666 -6.948 -25.263 1.00 98.12 233 ALA A CA 1
ATOM 1779 C C . ALA A 1 233 ? -1.635 -8.046 -24.905 1.00 98.12 233 ALA A C 1
ATOM 1781 O O . ALA A 1 233 ? -1.935 -9.242 -24.924 1.00 98.12 233 ALA A O 1
ATOM 1782 N N . SER A 1 234 ? -0.406 -7.648 -24.566 1.00 98.19 234 SER A N 1
ATOM 1783 C CA . SER A 1 234 ? 0.673 -8.572 -24.233 1.00 98.19 234 SER A CA 1
ATOM 1784 C C . SER A 1 234 ? 0.491 -9.185 -22.844 1.00 98.19 234 SER A C 1
ATOM 1786 O O . SER A 1 234 ? 0.225 -8.478 -21.869 1.00 98.19 234 SER A O 1
ATOM 1788 N N . LYS A 1 235 ? 0.726 -10.499 -22.723 1.00 97.81 235 LYS A N 1
ATOM 1789 C CA . LYS A 1 235 ? 0.822 -11.195 -21.427 1.00 97.81 235 LYS A CA 1
ATOM 1790 C C . LYS A 1 235 ? 2.283 -11.265 -21.001 1.00 97.81 235 LYS A C 1
ATOM 1792 O O . LYS A 1 235 ? 3.025 -12.150 -21.436 1.00 97.81 235 LYS A O 1
ATOM 1797 N N . VAL A 1 236 ? 2.697 -10.361 -20.121 1.00 97.88 236 VAL A N 1
ATOM 1798 C CA . VAL A 1 236 ? 4.080 -10.265 -19.649 1.00 97.88 236 VAL A CA 1
ATOM 1799 C C . VAL A 1 236 ? 4.232 -11.038 -18.341 1.00 97.88 236 VAL A C 1
ATOM 1801 O O . VAL A 1 236 ? 3.870 -10.573 -17.262 1.00 97.88 236 VAL A O 1
ATOM 1804 N N . SER A 1 237 ? 4.769 -12.254 -18.433 1.00 96.69 237 SER A N 1
ATOM 1805 C CA . SER A 1 237 ? 5.021 -13.128 -17.277 1.00 96.69 237 SER A CA 1
ATOM 1806 C C . SER A 1 237 ? 6.505 -13.316 -16.957 1.00 96.69 237 SER A C 1
ATOM 1808 O O . SER A 1 237 ? 6.838 -14.123 -16.092 1.00 96.69 237 SER A O 1
ATOM 1810 N N . ARG A 1 238 ? 7.390 -12.635 -17.691 1.00 96.00 238 ARG A N 1
ATOM 1811 C CA . ARG A 1 238 ? 8.852 -12.677 -17.563 1.00 96.00 238 ARG A CA 1
ATOM 1812 C C . ARG A 1 238 ? 9.424 -11.276 -17.730 1.00 96.00 238 ARG A C 1
ATOM 1814 O O . ARG A 1 238 ? 8.757 -10.418 -18.304 1.00 96.00 238 ARG A O 1
ATOM 1821 N N . ASP A 1 239 ? 10.634 -11.063 -17.232 1.00 97.31 239 ASP A N 1
ATOM 1822 C CA . ASP A 1 239 ? 11.306 -9.771 -17.315 1.00 97.31 239 ASP A CA 1
ATOM 1823 C C . ASP A 1 239 ? 11.537 -9.355 -18.771 1.00 97.31 239 ASP A C 1
ATOM 1825 O O . ASP A 1 239 ? 11.878 -10.178 -19.631 1.00 97.31 239 ASP A O 1
ATOM 1829 N N . VAL A 1 240 ? 11.385 -8.058 -19.034 1.00 96.94 240 VAL A N 1
ATOM 1830 C CA . VAL A 1 240 ? 11.623 -7.441 -20.337 1.00 96.94 240 VAL A CA 1
ATOM 1831 C C . VAL A 1 240 ? 12.926 -6.648 -20.279 1.00 96.94 240 VAL A C 1
ATOM 1833 O O . VAL A 1 240 ? 13.027 -5.700 -19.509 1.00 96.94 240 VAL A O 1
ATOM 1836 N N . LEU A 1 241 ? 13.918 -7.023 -21.093 1.00 96.75 241 LEU A N 1
ATOM 1837 C CA . LEU A 1 241 ? 15.208 -6.338 -21.169 1.00 96.75 241 LEU A CA 1
ATOM 1838 C C . LEU A 1 241 ? 15.064 -4.841 -21.504 1.00 96.75 241 LEU A C 1
ATOM 1840 O O . LEU A 1 241 ? 14.214 -4.486 -22.331 1.00 96.75 241 LEU A O 1
ATOM 1844 N N . PRO A 1 242 ? 15.930 -3.976 -20.945 1.00 97.56 242 PRO A N 1
ATOM 1845 C CA . PRO A 1 242 ? 16.037 -2.581 -21.360 1.00 97.56 242 PRO A CA 1
ATOM 1846 C C . PRO A 1 242 ? 16.224 -2.458 -22.872 1.00 97.56 242 PRO A C 1
ATOM 1848 O O . PRO A 1 242 ? 16.770 -3.358 -23.504 1.00 97.56 242 PRO A O 1
ATOM 1851 N N . PHE A 1 243 ? 15.790 -1.345 -23.459 1.00 97.94 243 PHE A N 1
ATOM 1852 C CA . PHE A 1 243 ? 16.022 -1.014 -24.873 1.00 97.94 243 PHE A CA 1
ATOM 1853 C C . PHE A 1 243 ? 15.371 -1.959 -25.898 1.00 97.94 243 PHE A C 1
ATOM 1855 O O . PHE A 1 243 ? 15.577 -1.788 -27.101 1.00 97.94 243 PHE A O 1
ATOM 1862 N N . THR A 1 244 ? 14.592 -2.957 -25.470 1.00 96.75 244 THR A N 1
ATOM 1863 C CA . THR A 1 244 ? 13.995 -3.962 -26.363 1.00 96.75 244 THR A CA 1
ATOM 1864 C C . THR A 1 244 ? 12.518 -3.739 -26.625 1.00 96.75 244 THR A C 1
ATOM 1866 O O . THR A 1 244 ? 11.819 -3.054 -25.883 1.00 96.75 244 THR A O 1
ATOM 1869 N N . LEU A 1 245 ? 12.042 -4.363 -27.696 1.00 97.06 245 LEU A N 1
ATOM 1870 C CA . LEU A 1 245 ? 10.633 -4.580 -27.958 1.00 97.06 245 LEU A CA 1
ATOM 1871 C C . LEU A 1 245 ? 10.249 -6.004 -27.544 1.00 97.06 245 LEU A C 1
ATOM 1873 O O . LEU A 1 245 ? 10.909 -6.970 -27.949 1.00 97.06 245 LEU A O 1
ATOM 1877 N N . ALA A 1 246 ? 9.169 -6.121 -26.774 1.00 96.06 246 ALA A N 1
ATOM 1878 C CA . ALA A 1 246 ? 8.542 -7.387 -26.412 1.00 96.06 246 ALA A CA 1
ATOM 1879 C C . ALA A 1 246 ? 7.049 -7.360 -26.752 1.00 96.06 246 ALA A C 1
ATOM 1881 O O . ALA A 1 246 ? 6.387 -6.353 -26.523 1.00 96.06 246 ALA A O 1
ATOM 1882 N N . ASP A 1 247 ? 6.519 -8.446 -27.304 1.00 96.38 247 ASP A N 1
ATOM 1883 C CA . ASP A 1 247 ? 5.109 -8.518 -27.703 1.00 96.38 247 ASP A CA 1
ATOM 1884 C C . ASP A 1 247 ? 4.569 -9.954 -27.647 1.00 96.38 247 ASP A C 1
ATOM 1886 O O . ASP A 1 247 ? 5.343 -10.918 -27.690 1.00 96.38 247 ASP A O 1
ATOM 1890 N N . GLY A 1 248 ? 3.247 -10.090 -27.545 1.00 94.56 248 GLY A N 1
ATOM 1891 C CA . GLY A 1 248 ? 2.514 -11.349 -27.645 1.00 94.56 248 GLY A CA 1
ATOM 1892 C C . GLY A 1 248 ? 1.970 -11.911 -26.327 1.00 94.56 248 GLY A C 1
ATOM 1893 O O . GLY A 1 248 ? 2.093 -11.341 -25.240 1.00 94.56 248 GLY A O 1
ATOM 1894 N N . ASN A 1 249 ? 1.349 -13.087 -26.428 1.00 94.25 249 ASN A N 1
ATOM 1895 C CA . ASN A 1 249 ? 0.785 -13.833 -25.306 1.00 94.25 249 ASN A CA 1
ATOM 1896 C C . ASN A 1 249 ? 1.210 -15.315 -25.401 1.00 94.25 249 ASN A C 1
ATOM 1898 O O . ASN A 1 249 ? 0.571 -16.080 -26.123 1.00 94.25 249 ASN A O 1
ATOM 1902 N N . PRO A 1 250 ? 2.290 -15.740 -24.714 1.00 93.31 250 PRO A N 1
ATOM 1903 C CA . PRO A 1 250 ? 3.134 -14.953 -23.808 1.00 93.31 250 PRO A CA 1
ATOM 1904 C C . PRO A 1 250 ? 4.052 -13.969 -24.547 1.00 93.31 250 PRO A C 1
ATOM 1906 O O . PRO A 1 250 ? 4.515 -14.263 -25.650 1.00 93.31 250 PRO A O 1
ATOM 1909 N N . ALA A 1 251 ? 4.361 -12.837 -23.909 1.00 95.00 251 ALA A N 1
ATOM 1910 C CA . ALA A 1 251 ? 5.216 -11.806 -24.486 1.00 95.00 251 ALA A CA 1
ATOM 1911 C C . ALA A 1 251 ? 6.662 -12.299 -24.651 1.00 95.00 251 ALA A C 1
ATOM 1913 O O . ALA A 1 251 ? 7.237 -12.896 -23.733 1.00 95.00 251 ALA A O 1
ATOM 1914 N N . ARG A 1 252 ? 7.260 -12.036 -25.817 1.00 92.38 252 ARG A N 1
ATOM 1915 C CA . ARG A 1 252 ? 8.648 -12.397 -26.139 1.00 92.38 252 ARG A CA 1
ATOM 1916 C C . ARG A 1 252 ? 9.389 -11.228 -26.766 1.00 92.38 252 ARG A C 1
ATOM 1918 O O . ARG A 1 252 ? 8.821 -10.457 -27.536 1.00 92.38 252 ARG A O 1
ATOM 1925 N N . HIS A 1 253 ? 10.678 -11.134 -26.456 1.00 90.81 253 HIS A N 1
ATOM 1926 C CA . HIS A 1 253 ? 11.598 -10.209 -27.113 1.00 90.81 253 HIS A CA 1
ATOM 1927 C C . HIS A 1 253 ? 11.719 -10.538 -28.595 1.00 90.81 253 HIS A C 1
ATOM 1929 O O . HIS A 1 253 ? 11.913 -11.703 -28.940 1.00 90.81 253 HIS A O 1
ATOM 1935 N N . TYR A 1 254 ? 11.675 -9.526 -29.461 1.00 84.44 254 TYR A N 1
ATOM 1936 C CA . TYR A 1 254 ? 11.878 -9.745 -30.898 1.00 84.44 254 TYR A CA 1
ATOM 1937 C C . TYR A 1 254 ? 12.955 -8.853 -31.522 1.00 84.44 254 TYR A C 1
ATOM 1939 O O . TYR A 1 254 ? 13.675 -9.313 -32.407 1.00 84.44 254 TYR A O 1
ATOM 1947 N N . ARG A 1 255 ? 13.143 -7.609 -31.059 1.00 90.81 255 ARG A N 1
ATOM 1948 C CA . ARG A 1 255 ? 14.225 -6.723 -31.540 1.00 90.81 255 ARG A CA 1
ATOM 1949 C C . ARG A 1 255 ? 14.501 -5.563 -30.579 1.00 90.81 255 ARG A C 1
ATOM 1951 O O . ARG A 1 255 ? 13.819 -5.414 -29.571 1.00 90.81 255 ARG A O 1
ATOM 1958 N N . LEU A 1 256 ? 15.482 -4.725 -30.914 1.00 95.69 256 LEU A N 1
ATOM 1959 C CA . LEU A 1 256 ? 15.714 -3.444 -30.242 1.00 95.69 256 LEU A CA 1
ATOM 1960 C C . LEU A 1 256 ? 14.590 -2.442 -30.527 1.00 95.69 256 LEU A C 1
ATOM 1962 O O . LEU A 1 256 ? 14.062 -2.381 -31.637 1.00 95.69 256 LEU A O 1
ATOM 1966 N N . ASN A 1 257 ? 14.280 -1.594 -29.551 1.00 97.12 257 ASN A N 1
ATOM 1967 C CA . ASN A 1 257 ? 13.364 -0.466 -29.684 1.00 97.12 257 ASN A CA 1
ATOM 1968 C C . ASN A 1 257 ? 14.012 0.695 -30.458 1.00 97.12 257 ASN A C 1
ATOM 1970 O O . ASN A 1 257 ? 14.113 1.813 -29.967 1.00 97.12 257 ASN A O 1
ATOM 1974 N N . THR A 1 258 ? 14.473 0.446 -31.685 1.00 97.06 258 THR A N 1
ATOM 1975 C CA . THR A 1 258 ? 15.246 1.408 -32.488 1.00 97.06 258 THR A CA 1
ATOM 1976 C C . THR A 1 258 ? 14.563 2.771 -32.614 1.00 97.06 258 THR A C 1
ATOM 1978 O O . THR A 1 258 ? 15.238 3.796 -32.590 1.00 97.06 258 THR A O 1
ATOM 1981 N N . VAL A 1 259 ? 13.231 2.806 -32.725 1.00 96.62 259 VAL A N 1
ATOM 1982 C CA . VAL A 1 259 ? 12.477 4.066 -32.804 1.00 96.62 259 VAL A CA 1
ATOM 1983 C C . VAL A 1 259 ? 12.539 4.826 -31.479 1.00 96.62 259 VAL A C 1
ATOM 1985 O O . VAL A 1 259 ? 12.860 6.014 -31.486 1.00 96.62 259 VAL A O 1
ATOM 1988 N N . GLY A 1 260 ? 12.266 4.158 -30.353 1.00 95.69 260 GLY A N 1
ATOM 1989 C CA . GLY A 1 260 ? 12.350 4.771 -29.026 1.00 95.69 260 GLY A CA 1
ATOM 1990 C C . GLY A 1 260 ? 13.764 5.247 -28.693 1.00 95.69 260 GLY A C 1
ATOM 1991 O O . GLY A 1 260 ? 13.940 6.380 -28.256 1.00 95.69 260 GLY A O 1
ATOM 1992 N N . LEU A 1 261 ? 14.773 4.429 -29.001 1.00 97.06 261 LEU A N 1
ATOM 1993 C CA . LEU A 1 261 ? 16.184 4.760 -28.789 1.00 97.06 261 LEU A CA 1
ATOM 1994 C C . LEU A 1 261 ? 16.606 5.995 -29.591 1.00 97.06 261 LEU A C 1
ATOM 1996 O O . LEU A 1 261 ? 17.188 6.919 -29.029 1.00 97.06 261 LEU A O 1
ATOM 2000 N N . ARG A 1 262 ? 16.236 6.073 -30.876 1.00 96.62 262 ARG A N 1
ATOM 2001 C CA . ARG A 1 262 ? 16.557 7.242 -31.708 1.00 96.62 262 ARG A CA 1
ATOM 2002 C C . ARG A 1 262 ? 15.889 8.523 -31.219 1.00 96.62 262 ARG A C 1
ATOM 2004 O O . ARG A 1 262 ? 16.510 9.581 -31.241 1.00 96.62 262 ARG A O 1
ATOM 2011 N N . ARG A 1 263 ? 14.637 8.435 -30.755 1.00 95.81 263 ARG A N 1
ATOM 2012 C CA . ARG A 1 263 ? 13.920 9.571 -30.146 1.00 95.81 263 ARG A CA 1
ATOM 2013 C C . ARG A 1 263 ? 14.577 10.042 -28.849 1.00 95.81 263 ARG A C 1
ATOM 2015 O O . ARG A 1 263 ? 14.542 11.231 -28.567 1.00 95.81 263 ARG A O 1
ATOM 2022 N N . ALA A 1 264 ? 15.201 9.132 -28.106 1.00 95.12 264 ALA A N 1
ATOM 2023 C CA . ALA A 1 264 ? 15.993 9.444 -26.920 1.00 95.12 264 ALA A CA 1
ATOM 2024 C C . ALA A 1 264 ? 17.421 9.939 -27.243 1.00 95.12 264 ALA A C 1
ATOM 2026 O O . ALA A 1 264 ? 18.217 10.142 -26.333 1.00 95.12 264 ALA A O 1
ATOM 2027 N N . GLY A 1 265 ? 17.775 10.113 -28.524 1.00 96.38 265 GLY A N 1
ATOM 2028 C CA . GLY A 1 265 ? 19.113 10.541 -28.943 1.00 96.38 265 GLY A CA 1
ATOM 2029 C C . GLY A 1 265 ? 20.181 9.440 -28.901 1.00 96.38 265 GLY A C 1
ATOM 2030 O O . GLY A 1 265 ? 21.362 9.726 -29.099 1.00 96.38 265 GLY A O 1
ATOM 2031 N N . ILE A 1 266 ? 19.792 8.181 -28.681 1.00 96.06 266 ILE A N 1
ATOM 2032 C CA . ILE A 1 266 ? 20.700 7.028 -28.641 1.00 96.06 266 ILE A CA 1
ATOM 2033 C C . ILE A 1 266 ? 20.964 6.564 -30.078 1.00 96.06 266 ILE A C 1
ATOM 2035 O O . ILE A 1 266 ? 20.265 5.715 -30.640 1.00 96.06 266 ILE A O 1
ATOM 2039 N N . ASN A 1 267 ? 21.983 7.176 -30.683 1.00 95.88 267 ASN A N 1
ATOM 2040 C CA . ASN A 1 267 ? 22.297 7.093 -32.109 1.00 95.88 267 ASN A CA 1
ATOM 2041 C C . ASN A 1 267 ? 23.763 6.688 -32.338 1.00 95.88 267 ASN A C 1
ATOM 2043 O O . ASN A 1 267 ? 24.563 6.630 -31.405 1.00 95.88 267 ASN A O 1
ATOM 2047 N N . GLY A 1 268 ? 24.135 6.454 -33.601 1.00 96.00 268 GLY A N 1
ATOM 2048 C CA . GLY A 1 268 ? 25.536 6.301 -34.004 1.00 96.00 268 GLY A CA 1
ATOM 2049 C C . GLY A 1 268 ? 26.252 5.169 -33.267 1.00 96.00 268 GLY A C 1
ATOM 2050 O O . GLY A 1 268 ? 25.771 4.037 -33.242 1.00 96.00 268 GLY A O 1
ATOM 2051 N N . GLU A 1 269 ? 27.408 5.476 -32.683 1.00 95.75 269 GLU A N 1
ATOM 2052 C CA . GLU A 1 269 ? 28.240 4.512 -31.958 1.00 95.75 269 GLU A CA 1
ATOM 2053 C C . GLU A 1 269 ? 27.524 3.893 -30.750 1.00 95.75 269 GLU A C 1
ATOM 2055 O O . GLU A 1 269 ? 27.505 2.669 -30.635 1.00 95.75 269 GLU A O 1
ATOM 2060 N N . ARG A 1 270 ? 26.830 4.697 -29.929 1.00 96.38 270 ARG A N 1
ATOM 2061 C CA . ARG A 1 270 ? 26.054 4.211 -28.767 1.00 96.38 270 ARG A CA 1
ATOM 2062 C C . ARG A 1 270 ? 25.041 3.138 -29.167 1.00 96.38 270 ARG A C 1
ATOM 2064 O O . ARG A 1 270 ? 24.946 2.084 -28.543 1.00 96.38 270 ARG A O 1
ATOM 2071 N N . TYR A 1 271 ? 24.328 3.363 -30.273 1.00 96.94 271 TYR A N 1
ATOM 2072 C CA . TYR A 1 271 ? 23.386 2.378 -30.810 1.00 96.94 271 TYR A CA 1
ATOM 2073 C C . TYR A 1 271 ? 24.089 1.099 -31.298 1.00 96.94 271 TYR A C 1
ATOM 2075 O O . TYR A 1 271 ? 23.599 -0.003 -31.052 1.00 96.94 271 TYR A O 1
ATOM 2083 N N . ARG A 1 272 ? 25.237 1.223 -31.981 1.00 97.19 272 ARG A N 1
ATOM 2084 C CA . ARG A 1 272 ? 26.006 0.061 -32.467 1.00 97.19 272 ARG A CA 1
ATOM 2085 C C . ARG A 1 272 ? 26.529 -0.799 -31.315 1.00 97.19 272 ARG A C 1
ATOM 2087 O O . ARG A 1 272 ? 26.510 -2.022 -31.435 1.00 97.19 272 ARG A O 1
ATOM 2094 N N . VAL A 1 273 ? 26.940 -0.185 -30.203 1.00 96.81 273 VAL A N 1
ATOM 2095 C CA . VAL A 1 273 ? 27.340 -0.904 -28.981 1.00 96.81 273 VAL A CA 1
ATOM 2096 C C . VAL A 1 273 ? 26.173 -1.728 -28.436 1.00 96.81 273 VAL A C 1
ATOM 2098 O O . VAL A 1 273 ? 26.339 -2.920 -28.180 1.00 96.81 273 VAL A O 1
ATOM 2101 N N . LEU A 1 274 ? 24.971 -1.148 -28.342 1.00 96.06 274 LEU A N 1
ATOM 2102 C CA . LEU A 1 274 ? 23.772 -1.893 -27.945 1.00 96.06 274 LEU A CA 1
ATOM 2103 C C . LEU A 1 274 ? 23.446 -3.036 -28.912 1.00 96.06 274 LEU A C 1
ATOM 2105 O O . LEU A 1 274 ? 23.168 -4.155 -28.484 1.00 96.06 274 LEU A O 1
ATOM 2109 N N . GLU A 1 275 ? 23.505 -2.799 -30.219 1.00 96.00 275 GLU A N 1
ATOM 2110 C CA . GLU A 1 275 ? 23.264 -3.848 -31.211 1.00 96.00 275 GLU A CA 1
ATOM 2111 C C . GLU A 1 275 ? 24.255 -5.015 -31.075 1.00 96.00 275 GLU A C 1
ATOM 2113 O O . GLU A 1 275 ? 23.848 -6.183 -31.125 1.00 96.00 275 GLU A O 1
ATOM 2118 N N . ALA A 1 276 ? 25.534 -4.713 -30.840 1.00 96.06 276 ALA A N 1
ATOM 2119 C CA . ALA A 1 276 ? 26.562 -5.709 -30.568 1.00 96.06 276 ALA A CA 1
ATOM 2120 C C . ALA A 1 276 ? 26.296 -6.460 -29.251 1.00 96.06 276 ALA A C 1
ATOM 2122 O O . ALA A 1 276 ? 26.367 -7.691 -29.237 1.00 96.06 276 ALA A O 1
ATOM 2123 N N . ALA A 1 277 ? 25.909 -5.759 -28.181 1.00 95.06 277 ALA A N 1
ATOM 2124 C CA . ALA A 1 277 ? 25.560 -6.360 -26.893 1.00 95.06 277 ALA A CA 1
ATOM 2125 C C . ALA A 1 277 ? 24.407 -7.359 -27.018 1.00 95.06 277 ALA A C 1
ATOM 2127 O O . ALA A 1 277 ? 24.535 -8.515 -26.622 1.00 95.06 277 ALA A O 1
ATOM 2128 N N . PHE A 1 278 ? 23.300 -6.966 -27.650 1.00 92.81 278 PHE A N 1
ATOM 2129 C CA . PHE A 1 278 ? 22.151 -7.855 -27.827 1.00 92.81 278 PHE A CA 1
ATOM 2130 C C . PHE A 1 278 ? 22.435 -9.020 -28.781 1.00 92.81 278 PHE A C 1
ATOM 2132 O O . PHE A 1 278 ? 21.861 -10.098 -28.618 1.00 92.81 278 PHE A O 1
ATOM 2139 N N . ARG A 1 279 ? 23.335 -8.848 -29.760 1.00 92.25 279 ARG A N 1
ATOM 2140 C CA . ARG A 1 279 ? 23.839 -9.964 -30.574 1.00 92.25 279 ARG A CA 1
ATOM 2141 C C . ARG A 1 279 ? 24.613 -10.963 -29.714 1.00 92.25 279 ARG A C 1
ATOM 2143 O O . ARG A 1 279 ? 24.287 -12.144 -29.758 1.00 92.25 279 ARG A O 1
ATOM 2150 N N . ARG A 1 280 ? 25.551 -10.488 -28.890 1.00 92.50 280 ARG A N 1
ATOM 2151 C CA . ARG A 1 280 ? 26.319 -11.333 -27.966 1.00 92.50 280 ARG A CA 1
ATOM 2152 C C . ARG A 1 280 ? 25.421 -12.057 -26.959 1.00 92.50 280 ARG A C 1
ATOM 2154 O O . ARG A 1 280 ? 25.562 -13.265 -26.817 1.00 92.50 280 ARG A O 1
ATOM 2161 N N . LEU A 1 281 ? 24.435 -11.378 -26.363 1.00 89.44 281 LEU A N 1
ATOM 2162 C CA . LEU A 1 281 ? 23.473 -12.003 -25.439 1.00 89.44 281 LEU A CA 1
ATOM 2163 C C . LEU A 1 281 ? 22.683 -13.153 -26.079 1.00 89.44 281 LEU A C 1
ATOM 2165 O O . LEU A 1 281 ? 22.498 -14.194 -25.451 1.00 89.44 281 LEU A O 1
ATOM 2169 N N . ARG A 1 282 ? 22.234 -12.995 -27.334 1.00 85.25 282 ARG A N 1
ATOM 2170 C CA . ARG A 1 282 ? 21.540 -14.073 -28.068 1.00 85.25 282 ARG A CA 1
ATOM 2171 C C . ARG A 1 282 ? 22.431 -15.288 -28.313 1.00 85.25 282 ARG A C 1
ATOM 2173 O O . ARG A 1 282 ? 21.943 -16.413 -28.350 1.00 85.25 282 ARG A O 1
ATOM 2180 N N . GLU A 1 283 ? 23.722 -15.048 -28.495 1.00 87.88 283 GLU A N 1
ATOM 2181 C CA . GLU A 1 283 ? 24.736 -16.071 -28.751 1.00 87.88 283 GLU A CA 1
ATOM 2182 C C . GLU A 1 283 ? 25.344 -16.642 -27.460 1.00 87.88 283 GLU A C 1
ATOM 2184 O O . GLU A 1 283 ? 26.180 -17.534 -27.543 1.00 87.88 283 GLU A O 1
ATOM 2189 N N . GLY A 1 284 ? 24.941 -16.152 -26.280 1.00 84.88 284 GLY A N 1
ATOM 2190 C CA . GLY A 1 284 ? 25.503 -16.579 -24.994 1.00 84.88 284 GLY A CA 1
ATOM 2191 C C . GLY A 1 284 ? 26.923 -16.064 -24.724 1.00 84.88 284 GLY A C 1
ATOM 2192 O O . GLY A 1 284 ? 27.645 -16.664 -23.939 1.00 84.88 284 GLY A O 1
ATOM 2193 N N . ARG A 1 285 ? 27.353 -14.978 -25.381 1.00 88.38 285 ARG A N 1
ATOM 2194 C CA . ARG A 1 285 ? 28.708 -14.411 -25.252 1.00 88.38 285 ARG A CA 1
ATOM 2195 C C . ARG A 1 285 ? 28.782 -13.281 -24.220 1.00 88.38 285 ARG A C 1
ATOM 2197 O O . ARG A 1 285 ? 27.824 -12.524 -24.057 1.00 88.38 285 ARG A O 1
ATOM 2204 N N . SER A 1 286 ? 29.957 -13.127 -23.600 1.00 88.88 286 SER A N 1
ATOM 2205 C CA . SER A 1 286 ? 30.259 -12.063 -22.628 1.00 88.88 286 SER A CA 1
ATOM 2206 C C . SER A 1 286 ? 30.169 -10.653 -23.231 1.00 88.88 286 SER A C 1
ATOM 2208 O O . SER A 1 286 ? 30.478 -10.429 -24.407 1.00 88.88 286 SER A O 1
ATOM 2210 N N . LEU A 1 287 ? 29.768 -9.690 -22.395 1.00 91.88 287 LEU A N 1
ATOM 2211 C CA . LEU A 1 287 ? 29.669 -8.264 -22.723 1.00 91.88 287 LEU A CA 1
ATOM 2212 C C . LEU A 1 287 ? 30.938 -7.460 -22.387 1.00 91.88 287 LEU A C 1
ATOM 2214 O O . LEU A 1 287 ? 30.933 -6.250 -22.600 1.00 91.88 287 LEU A O 1
ATOM 2218 N N . GLU A 1 288 ? 31.983 -8.082 -21.835 1.00 88.12 288 GLU A N 1
ATOM 2219 C CA . GLU A 1 288 ? 33.177 -7.394 -21.301 1.00 88.12 288 GLU A CA 1
ATOM 2220 C C . GLU A 1 288 ? 33.992 -6.645 -22.359 1.00 88.12 288 GLU A C 1
ATOM 2222 O O . GLU A 1 288 ? 34.464 -5.545 -22.108 1.00 88.12 288 GLU A O 1
ATOM 2227 N N . GLU A 1 289 ? 34.108 -7.197 -23.566 1.00 88.44 289 GLU A N 1
ATOM 2228 C CA . GLU A 1 289 ? 34.937 -6.624 -24.640 1.00 88.44 289 GLU A CA 1
ATOM 2229 C C . GLU A 1 289 ? 34.249 -5.480 -25.409 1.00 88.44 289 GLU A C 1
ATOM 2231 O O . GLU A 1 289 ? 34.766 -5.004 -26.420 1.00 88.44 289 GLU A O 1
ATOM 2236 N N . LEU A 1 290 ? 33.037 -5.087 -25.009 1.00 93.31 290 LEU A N 1
ATOM 2237 C CA . LEU A 1 290 ? 32.305 -4.014 -25.675 1.00 93.31 290 LEU A CA 1
ATOM 2238 C C . LEU A 1 290 ? 32.698 -2.648 -25.097 1.00 93.31 290 LEU A C 1
ATOM 2240 O O . LEU A 1 290 ? 32.888 -2.548 -23.886 1.00 93.31 290 LEU A O 1
ATOM 2244 N N . PRO A 1 291 ? 32.762 -1.587 -25.929 1.00 94.38 291 PRO A N 1
ATOM 2245 C CA . PRO A 1 291 ? 32.998 -0.232 -25.444 1.00 94.38 291 PRO A CA 1
ATOM 2246 C C . PRO A 1 291 ? 31.984 0.167 -24.371 1.00 94.38 291 PRO A C 1
ATOM 2248 O O . PRO A 1 291 ? 30.778 -0.049 -24.535 1.00 94.38 291 PRO A O 1
ATOM 2251 N N . GLU A 1 292 ? 32.465 0.773 -23.288 1.00 94.44 292 GLU A N 1
ATOM 2252 C CA . GLU A 1 292 ? 31.593 1.173 -22.190 1.00 94.44 292 GLU A CA 1
ATOM 2253 C C . GLU A 1 292 ? 30.727 2.371 -22.597 1.00 94.44 292 GLU A C 1
ATOM 2255 O O . GLU A 1 292 ? 31.216 3.404 -23.053 1.00 94.44 292 GLU A O 1
ATOM 2260 N N . THR A 1 293 ? 29.417 2.224 -22.425 1.00 95.81 293 THR A N 1
ATOM 2261 C CA . THR A 1 293 ? 28.412 3.265 -22.670 1.00 95.81 293 THR A CA 1
ATOM 2262 C C . THR A 1 293 ? 27.424 3.276 -21.510 1.00 95.81 293 THR A C 1
ATOM 2264 O O . THR A 1 293 ? 27.282 2.275 -20.804 1.00 95.81 293 THR A O 1
ATOM 2267 N N . GLU A 1 294 ? 26.716 4.388 -21.307 1.00 95.38 294 GLU A N 1
ATOM 2268 C CA . GLU A 1 294 ? 25.691 4.479 -20.261 1.00 95.38 294 GLU A CA 1
ATOM 2269 C C . GLU A 1 294 ? 24.632 3.377 -20.414 1.00 95.38 294 GLU A C 1
ATOM 2271 O O . GLU A 1 294 ? 24.225 2.750 -19.438 1.00 95.38 294 GLU A O 1
ATOM 2276 N N . GLU A 1 295 ? 24.232 3.079 -21.647 1.00 96.62 295 GLU A N 1
ATOM 2277 C CA . GLU A 1 295 ? 23.242 2.051 -21.936 1.00 96.62 295 GLU A CA 1
ATOM 2278 C C . GLU A 1 295 ? 23.765 0.643 -21.664 1.00 96.62 295 GLU A C 1
ATOM 2280 O O . GLU A 1 295 ? 23.019 -0.204 -21.168 1.00 96.62 295 GLU A O 1
ATOM 2285 N N . LEU A 1 296 ? 25.044 0.383 -21.952 1.00 96.06 296 LEU A N 1
ATOM 2286 C CA . LEU A 1 296 ? 25.661 -0.898 -21.621 1.00 96.06 296 LEU A CA 1
ATOM 2287 C C . LEU A 1 296 ? 25.736 -1.098 -20.102 1.00 96.06 296 LEU A C 1
ATOM 2289 O O . LEU A 1 296 ? 25.421 -2.191 -19.628 1.00 96.06 296 LEU A O 1
ATOM 2293 N N . ARG A 1 297 ? 26.056 -0.044 -19.339 1.00 96.12 297 ARG A N 1
ATOM 2294 C CA . ARG A 1 297 ? 26.024 -0.072 -17.869 1.00 96.12 297 ARG A CA 1
ATOM 2295 C C . ARG A 1 297 ? 24.624 -0.406 -17.352 1.00 96.12 297 ARG A C 1
ATOM 2297 O O . ARG A 1 297 ? 24.472 -1.346 -16.577 1.00 96.12 297 ARG A O 1
ATOM 2304 N N . LEU A 1 298 ? 23.593 0.287 -17.841 1.00 95.94 298 LEU A N 1
ATOM 2305 C CA . LEU A 1 298 ? 22.196 0.027 -17.466 1.00 95.94 298 LEU A CA 1
ATOM 2306 C C . LEU A 1 298 ? 21.747 -1.402 -17.811 1.00 95.94 298 LEU A C 1
ATOM 2308 O O . LEU A 1 298 ? 21.013 -2.034 -17.047 1.00 95.94 298 LEU A O 1
ATOM 2312 N N . LEU A 1 299 ? 22.185 -1.933 -18.956 1.00 95.88 299 LEU A N 1
ATOM 2313 C CA . LEU A 1 299 ? 21.915 -3.318 -19.338 1.00 95.88 299 LEU A CA 1
ATOM 2314 C C . LEU A 1 299 ? 22.577 -4.307 -18.368 1.00 95.88 299 LEU A C 1
ATOM 2316 O O . LEU A 1 299 ? 21.919 -5.254 -17.938 1.00 95.88 299 LEU A O 1
ATOM 2320 N N . ARG A 1 300 ? 23.847 -4.089 -18.002 1.00 95.12 300 ARG A N 1
ATOM 2321 C CA . ARG A 1 300 ? 24.571 -4.935 -17.038 1.00 95.12 300 ARG A CA 1
ATOM 2322 C C . ARG A 1 300 ? 23.913 -4.905 -15.660 1.00 95.12 300 ARG A C 1
ATOM 2324 O O . ARG A 1 300 ? 23.647 -5.968 -15.107 1.00 95.12 300 ARG A O 1
ATOM 2331 N N . GLU A 1 301 ? 23.556 -3.723 -15.162 1.00 95.38 301 GLU A N 1
ATOM 2332 C CA . GLU A 1 301 ? 22.844 -3.559 -13.887 1.00 95.38 301 GLU A CA 1
ATOM 2333 C C . GLU A 1 301 ? 21.518 -4.332 -13.873 1.00 95.38 301 GLU A C 1
ATOM 2335 O O . GLU A 1 301 ? 21.219 -5.052 -12.920 1.00 95.38 301 GLU A O 1
ATOM 2340 N N . PHE A 1 302 ? 20.739 -4.263 -14.958 1.00 95.31 302 PHE A N 1
ATOM 2341 C CA . PHE A 1 302 ? 19.483 -5.008 -15.069 1.00 95.31 302 PHE A CA 1
ATOM 2342 C C . PHE A 1 302 ? 19.687 -6.533 -15.045 1.00 95.31 302 PHE A C 1
ATOM 2344 O O . PHE A 1 302 ? 18.889 -7.262 -14.441 1.00 95.31 302 PHE A O 1
ATOM 2351 N N . LEU A 1 303 ? 20.733 -7.020 -15.721 1.00 93.44 303 LEU A N 1
ATOM 2352 C CA . LEU A 1 303 ? 21.073 -8.444 -15.796 1.00 93.44 303 LEU A CA 1
ATOM 2353 C C . LEU A 1 303 ? 21.589 -8.992 -14.457 1.00 93.44 303 LEU A C 1
ATOM 2355 O O . LEU A 1 303 ? 21.254 -10.121 -14.107 1.00 93.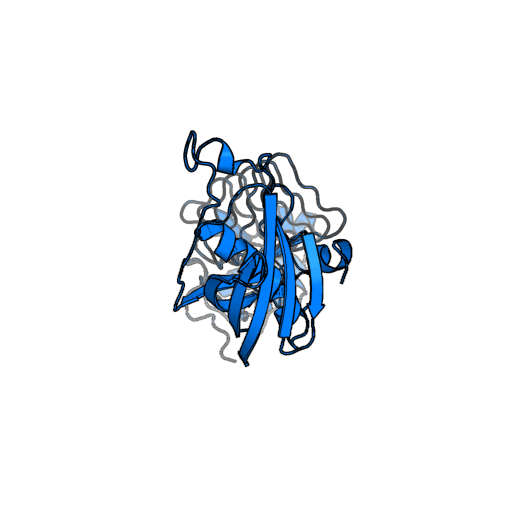44 303 LEU A O 1
ATOM 2359 N N . GLN A 1 304 ? 22.366 -8.198 -13.715 1.00 92.88 304 GLN A N 1
ATOM 2360 C CA . GLN A 1 304 ? 22.917 -8.560 -12.403 1.00 92.88 304 GLN A CA 1
ATOM 2361 C C . GLN A 1 304 ? 21.879 -8.459 -11.280 1.00 92.88 304 GLN A C 1
ATOM 2363 O O . GLN A 1 304 ? 21.924 -9.220 -10.314 1.00 92.88 304 GLN A O 1
ATOM 2368 N N . ALA A 1 305 ? 20.921 -7.536 -11.395 1.00 92.19 305 ALA A N 1
ATOM 2369 C CA . ALA A 1 305 ? 19.892 -7.366 -10.384 1.00 92.19 305 ALA A CA 1
ATOM 2370 C C . ALA A 1 305 ? 19.032 -8.643 -10.237 1.00 92.19 305 ALA A C 1
ATOM 2372 O O . ALA A 1 305 ? 18.655 -9.259 -11.242 1.00 92.19 305 ALA A O 1
ATOM 2373 N N . PRO A 1 306 ? 18.631 -9.016 -9.007 1.00 90.94 306 PRO A N 1
ATOM 2374 C CA . PRO A 1 306 ? 17.878 -10.240 -8.756 1.00 90.94 306 PRO A CA 1
ATOM 2375 C C . PRO A 1 306 ? 16.511 -10.219 -9.448 1.00 90.94 306 PRO A C 1
ATOM 2377 O O . PRO A 1 306 ? 15.790 -9.219 -9.423 1.00 90.94 306 PRO A O 1
ATOM 2380 N N . SER A 1 307 ? 16.124 -11.358 -10.027 1.00 92.56 307 SER A N 1
ATOM 2381 C CA . SER A 1 307 ? 14.837 -11.533 -10.703 1.00 92.56 307 SER A CA 1
ATOM 2382 C C . SER A 1 307 ? 14.043 -12.693 -10.121 1.00 92.56 307 SER A C 1
ATOM 2384 O O . SER A 1 307 ? 14.546 -13.810 -10.005 1.00 92.56 307 SER A O 1
ATOM 2386 N N . LYS A 1 308 ? 12.757 -12.454 -9.844 1.00 92.62 308 LYS A N 1
ATOM 2387 C CA . LYS A 1 308 ? 11.795 -13.514 -9.493 1.00 92.62 308 LYS A CA 1
ATOM 2388 C C . LYS A 1 308 ? 11.111 -14.138 -10.711 1.00 92.62 308 LYS A C 1
ATOM 2390 O O . LYS A 1 308 ? 10.404 -15.131 -10.566 1.00 92.62 308 LYS A O 1
ATOM 2395 N N . ARG A 1 309 ? 11.266 -13.542 -11.895 1.00 91.25 309 ARG A N 1
ATOM 2396 C CA . ARG A 1 309 ? 10.541 -13.931 -13.115 1.00 91.25 309 ARG A CA 1
ATOM 2397 C C . ARG A 1 309 ? 11.438 -14.454 -14.224 1.00 91.25 309 ARG A C 1
ATOM 2399 O O . ARG A 1 309 ? 10.939 -15.153 -15.104 1.00 91.25 309 ARG A O 1
ATOM 2406 N N . GLN A 1 310 ? 12.738 -14.178 -14.125 1.00 89.44 310 GLN A N 1
ATOM 2407 C CA . GLN A 1 310 ? 13.755 -14.479 -15.128 1.00 89.44 310 GLN A CA 1
ATOM 2408 C C . GLN A 1 310 ? 13.414 -13.853 -16.492 1.00 89.44 310 GLN A C 1
ATOM 2410 O O . GLN A 1 310 ? 12.357 -13.249 -16.684 1.00 89.44 310 GLN A O 1
ATOM 2415 N N . LEU A 1 311 ? 14.324 -13.961 -17.454 1.00 83.69 311 LEU A N 1
ATOM 2416 C CA . LEU A 1 311 ? 14.106 -13.456 -18.808 1.00 83.69 311 LEU A CA 1
ATOM 2417 C C . LEU A 1 311 ? 13.244 -14.422 -19.630 1.00 83.69 311 LEU A C 1
ATOM 2419 O O . LEU A 1 311 ? 13.278 -15.641 -19.446 1.00 83.69 311 LEU A O 1
ATOM 2423 N N . SER A 1 312 ? 12.482 -13.884 -20.588 1.00 72.62 312 SER A N 1
ATOM 2424 C CA . SER A 1 312 ? 11.936 -14.706 -21.676 1.00 72.62 312 SER A CA 1
ATOM 2425 C C . SER A 1 312 ? 13.084 -15.329 -22.491 1.00 72.62 312 SER A C 1
ATOM 2427 O O . SER A 1 312 ? 14.207 -14.839 -22.416 1.00 72.62 312 SER A O 1
ATOM 2429 N N . GLY A 1 313 ? 12.836 -16.434 -23.210 1.00 61.31 313 GLY A N 1
ATOM 2430 C CA . GLY A 1 313 ? 13.862 -17.292 -23.840 1.00 61.31 313 GLY A CA 1
ATOM 2431 C C . GLY A 1 313 ? 14.623 -16.673 -25.024 1.00 61.31 313 GLY A C 1
ATOM 2432 O O . GLY A 1 313 ? 14.741 -17.303 -26.067 1.00 61.31 313 GLY A O 1
ATOM 2433 N N . PHE A 1 314 ? 15.096 -15.440 -24.869 1.00 55.78 314 PHE A N 1
ATOM 2434 C CA . PHE A 1 314 ? 15.941 -14.684 -25.786 1.00 55.78 314 PHE A CA 1
ATOM 2435 C C . PHE A 1 314 ? 17.439 -14.836 -25.457 1.00 55.78 314 PHE A C 1
ATOM 2437 O O . PHE A 1 314 ? 18.277 -14.630 -26.328 1.00 55.78 314 PHE A O 1
ATOM 2444 N N . VAL A 1 315 ? 17.775 -15.228 -24.222 1.00 54.62 315 VAL A N 1
ATOM 2445 C CA . VAL A 1 315 ? 19.147 -15.439 -23.730 1.00 54.62 315 VAL A CA 1
ATOM 2446 C C . VAL A 1 315 ? 19.319 -16.925 -23.395 1.00 54.62 315 VAL A C 1
ATOM 2448 O O . VAL A 1 315 ? 18.512 -17.479 -22.645 1.00 54.62 315 VAL A O 1
ATOM 2451 N N . ARG A 1 316 ? 20.327 -17.593 -23.975 1.00 50.69 316 ARG A N 1
ATOM 2452 C CA . ARG A 1 316 ? 20.696 -18.969 -23.588 1.00 50.69 316 ARG A CA 1
ATOM 2453 C C . ARG A 1 316 ? 21.350 -18.932 -22.201 1.00 50.69 316 ARG A C 1
ATOM 2455 O O . ARG A 1 316 ? 22.083 -17.999 -21.896 1.00 50.69 316 ARG A O 1
ATOM 2462 N N . ALA A 1 317 ? 21.034 -19.921 -21.365 1.00 41.78 317 ALA A N 1
ATOM 2463 C CA . ALA A 1 317 ? 21.200 -19.924 -19.905 1.00 41.78 317 ALA A CA 1
ATOM 2464 C C . ALA A 1 317 ? 22.629 -19.692 -19.353 1.00 41.78 317 ALA A C 1
ATOM 2466 O O . ALA A 1 317 ? 22.780 -19.532 -18.145 1.00 41.78 317 ALA A O 1
ATOM 2467 N N . GLU A 1 318 ? 23.647 -19.632 -20.209 1.00 42.50 318 GLU A N 1
ATOM 2468 C CA . GLU A 1 318 ? 25.068 -19.518 -19.852 1.00 42.50 318 GLU A CA 1
ATOM 2469 C C . GLU A 1 318 ? 25.580 -18.067 -19.797 1.00 42.50 318 GLU A C 1
ATOM 2471 O O . GLU A 1 318 ? 26.675 -17.829 -19.312 1.00 42.50 318 GLU A O 1
ATOM 2476 N N . ALA A 1 319 ? 24.785 -17.066 -20.199 1.00 43.28 319 ALA A N 1
ATOM 2477 C CA . ALA A 1 319 ? 25.161 -15.648 -20.091 1.00 43.28 319 ALA A CA 1
ATOM 2478 C C . ALA A 1 319 ? 24.977 -15.067 -18.669 1.00 43.28 319 ALA A C 1
ATOM 2480 O O . ALA A 1 319 ? 24.589 -13.906 -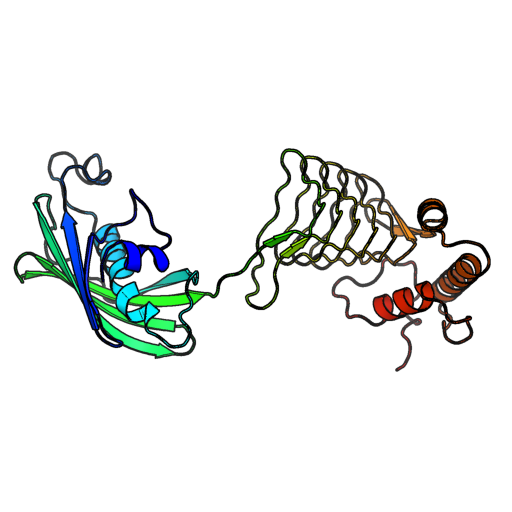18.509 1.00 43.28 319 ALA A O 1
ATOM 2481 N N . ARG A 1 320 ? 25.200 -15.873 -17.624 1.00 42.16 320 ARG A N 1
ATOM 2482 C CA . ARG A 1 320 ? 25.445 -15.336 -16.282 1.00 42.16 320 ARG A CA 1
ATOM 2483 C C . ARG A 1 320 ? 26.917 -14.959 -16.252 1.00 42.16 320 ARG A C 1
ATOM 2485 O O . ARG A 1 320 ? 27.760 -15.810 -16.491 1.00 42.16 320 ARG A O 1
ATOM 2492 N N . LEU A 1 321 ? 27.199 -13.681 -16.014 1.00 42.62 321 LEU A N 1
ATOM 2493 C CA . LEU A 1 321 ? 28.540 -13.245 -15.647 1.00 42.62 321 LEU A CA 1
ATOM 2494 C C . LEU A 1 321 ? 28.940 -14.084 -14.426 1.00 42.62 321 LEU A C 1
ATOM 2496 O O . LEU 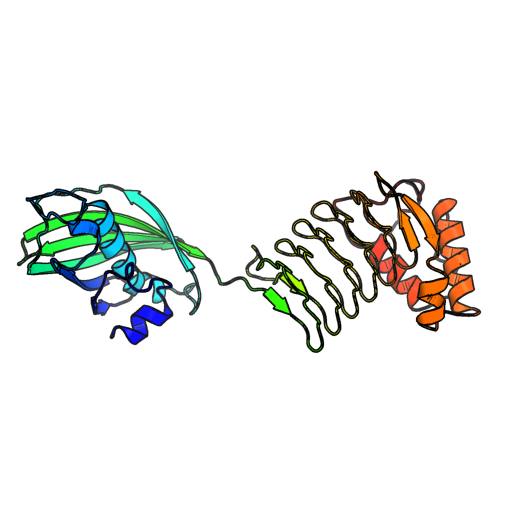A 1 321 ? 28.271 -14.006 -13.396 1.00 42.62 321 LEU A O 1
ATOM 2500 N N . GLU A 1 322 ? 29.934 -14.955 -14.575 1.00 35.00 322 GLU A N 1
ATOM 2501 C CA . GLU A 1 322 ? 30.635 -15.494 -13.416 1.00 35.00 322 GLU A CA 1
ATOM 2502 C C . GLU A 1 322 ? 31.334 -14.308 -12.744 1.00 35.00 322 GLU A C 1
ATOM 2504 O O . GLU A 1 322 ? 32.146 -13.622 -13.365 1.00 35.00 322 GLU A O 1
ATOM 2509 N N . GLY A 1 323 ? 30.921 -14.025 -11.509 1.00 33.34 323 GLY A N 1
ATOM 2510 C CA . GLY A 1 323 ? 31.343 -12.893 -10.688 1.00 33.34 323 GLY A CA 1
ATOM 2511 C C . GLY A 1 323 ? 30.406 -12.725 -9.506 1.00 33.34 323 GLY A C 1
ATOM 2512 O O . GLY A 1 323 ? 29.399 -12.003 -9.667 1.00 33.34 323 GLY A O 1
#

Radius of gyration: 28.34 Å; chains: 1; bounding box: 74×36×73 Å

Secondary structure (DSSP, 8-state):
--HHHHTTT----TTS----EEEEE-SSEEEEEEE--TTSGGGGTSSTTS----HHHHHHHHHHHHHHHHTTSTT--TTPEEEEEEEEEEEE-S---TT-EEEEEEEEEEEETTEEEEEEEEEETTEEEEEEEEEEEEE----EEE-TT-EE-TT-EEPPPS-SSS-EEE-TT-EE-TT-EE-TT-EE-TT-EE-TT-EE-TT-EE-TT-EE-TT-EEPTT-EE-TT-EEPTT-EE-SBB-TTEEEEETTEEEEEE-HHHHHHTT--HHHHHHHHHHHHHHHTT--STTSPP-HHHHHHHHHHHS--SS-B-TTS-TT-----